Protein AF-A0A1B8V7V2-F1 (afdb_monomer_lite)

Sequence (186 aa):
MKKESTESYEATMEVVRKQRDALLGEKKALELKIQAAMSRQNGAHHNPISLNDYVDYLKREIDRKAEEFSNKWSIRDTPPNYGLAKHHSKVEWKNIDSGYLNVLSGALGAEVSGSELCFYFPDLIHKRLVDALKARYGDSWGNDDLAPASARKQIADEAELELDQLRPQLRDVEGKIRALNRAIGD

Foldseek 3Di:
DVPVVVVVVVVVVVVLVVVLVVLVVVLVVLVVLLVVLVVLLCCLPPPDADLVLVLVVLLVVLVVLLVVLVVQLQQDPDDPDDDHGDGPVPDDVCCVVVVVDDSCCSLDDPDQDSSSCSNPPVPVVSVVVSVVCCVVPVVPRDPPVPDHSVVSVVSNVVSVVSNVVSVVVSVVSVVVSVVSVVVVVD

Structure (mmCIF, N/CA/C/O backbone):
data_AF-A0A1B8V7V2-F1
#
_entry.id   AF-A0A1B8V7V2-F1
#
loop_
_atom_site.group_PDB
_atom_site.id
_atom_site.type_symbol
_atom_site.label_atom_id
_atom_site.label_alt_id
_atom_site.label_comp_id
_atom_site.label_asym_id
_atom_site.label_entity_id
_atom_site.label_seq_id
_atom_site.pdbx_PDB_ins_code
_atom_site.Cartn_x
_atom_site.Cartn_y
_atom_site.Cartn_z
_atom_site.occupancy
_atom_site.B_iso_or_equiv
_atom_site.auth_seq_id
_atom_site.auth_comp_id
_atom_site.auth_asym_id
_atom_site.auth_atom_id
_atom_site.pdbx_PDB_model_num
ATOM 1 N N . MET A 1 1 ? -50.425 -0.676 52.284 1.00 51.41 1 MET A N 1
ATOM 2 C CA . MET A 1 1 ? -50.290 -0.008 50.970 1.00 51.41 1 MET A CA 1
ATOM 3 C C . MET A 1 1 ? -48.990 0.779 50.765 1.00 51.41 1 MET A C 1
ATOM 5 O O . MET A 1 1 ? -48.507 0.757 49.649 1.00 51.41 1 MET A O 1
ATOM 9 N N . LYS A 1 2 ? -48.362 1.437 51.761 1.00 53.97 2 LYS A N 1
ATOM 10 C CA . LYS A 1 2 ? -47.068 2.135 51.526 1.00 53.97 2 LYS A CA 1
ATOM 11 C C . LYS A 1 2 ? -45.835 1.221 51.373 1.00 53.97 2 LYS A C 1
ATOM 13 O O . LYS A 1 2 ? -44.905 1.612 50.689 1.00 53.97 2 LYS A O 1
ATOM 18 N N . LYS A 1 3 ? -45.831 0.022 51.973 1.00 53.25 3 LYS A N 1
ATOM 19 C CA . LYS A 1 3 ? -44.671 -0.897 51.972 1.00 53.25 3 LYS A CA 1
ATOM 20 C C . LYS A 1 3 ? -44.403 -1.564 50.611 1.00 53.25 3 LYS A C 1
ATOM 22 O O . LYS A 1 3 ? -43.264 -1.554 50.161 1.00 53.25 3 LYS A O 1
ATOM 27 N N . GLU A 1 4 ? -45.453 -2.031 49.930 1.00 54.22 4 GLU A N 1
ATOM 28 C CA . GLU A 1 4 ? -45.357 -2.675 48.602 1.00 54.22 4 GLU A CA 1
ATOM 29 C C . GLU A 1 4 ? -44.848 -1.715 47.509 1.00 54.22 4 GLU A C 1
ATOM 31 O O . GLU A 1 4 ? -44.178 -2.129 46.567 1.00 54.22 4 GLU A O 1
ATOM 36 N N . SER A 1 5 ? -45.117 -0.412 47.650 1.00 60.47 5 SER A N 1
ATOM 37 C CA . SER A 1 5 ? -44.661 0.618 46.706 1.00 60.47 5 SER A CA 1
ATOM 38 C C . SER A 1 5 ? -43.152 0.873 46.777 1.00 60.47 5 SER A C 1
ATOM 40 O O . SER A 1 5 ? -42.546 1.175 45.752 1.00 60.47 5 SER A O 1
ATOM 42 N N . THR A 1 6 ? -42.544 0.776 47.960 1.00 62.88 6 THR A N 1
ATOM 43 C CA . THR A 1 6 ? -41.095 0.959 48.162 1.00 62.88 6 THR A CA 1
ATOM 44 C C . THR A 1 6 ? -40.287 -0.260 47.723 1.00 62.88 6 THR A C 1
ATOM 46 O O . THR A 1 6 ? -39.265 -0.090 47.068 1.00 62.88 6 THR A O 1
ATOM 49 N N . GLU A 1 7 ? -40.773 -1.477 47.989 1.00 66.12 7 GLU A N 1
ATOM 50 C CA . GLU A 1 7 ? -40.109 -2.718 47.548 1.00 66.12 7 GLU A CA 1
ATOM 51 C C . GLU A 1 7 ? -40.092 -2.843 46.013 1.00 66.12 7 GLU A C 1
ATOM 53 O O . GLU A 1 7 ? -39.087 -3.238 45.423 1.00 66.12 7 GLU A O 1
ATOM 58 N N . SER A 1 8 ? -41.175 -2.428 45.345 1.00 73.75 8 SER A N 1
ATOM 59 C CA . SER A 1 8 ? -41.263 -2.394 43.876 1.00 73.75 8 SER A CA 1
ATOM 60 C C . SER A 1 8 ? -40.302 -1.372 43.240 1.00 73.75 8 SER A C 1
ATOM 62 O O . SER A 1 8 ? -39.676 -1.635 42.207 1.00 73.75 8 SER A O 1
ATOM 64 N N . TYR A 1 9 ? -40.121 -0.216 43.886 1.00 77.56 9 TYR A N 1
ATOM 65 C CA . TYR A 1 9 ? -39.191 0.820 43.436 1.00 77.56 9 TYR A CA 1
ATOM 66 C C . TYR A 1 9 ? -37.724 0.386 43.584 1.00 77.56 9 TYR A C 1
ATOM 68 O O . TYR A 1 9 ? -36.936 0.534 42.650 1.00 77.56 9 TYR A O 1
ATOM 76 N N . GLU A 1 10 ? -37.358 -0.214 44.720 1.00 80.56 10 GLU A N 1
ATOM 77 C CA . GLU A 1 10 ? -36.008 -0.745 44.950 1.00 80.56 10 GLU A CA 1
ATOM 78 C C . GLU A 1 10 ? -35.653 -1.871 43.969 1.00 80.56 10 GLU A C 1
ATOM 80 O O . GLU A 1 10 ? -34.557 -1.870 43.403 1.00 80.56 10 GLU A O 1
ATOM 85 N N . ALA A 1 11 ? -36.595 -2.779 43.689 1.00 82.31 11 ALA A N 1
ATOM 86 C CA . ALA A 1 11 ? -36.411 -3.829 42.689 1.00 82.31 11 ALA A CA 1
ATOM 87 C C . ALA A 1 11 ? -36.184 -3.255 41.278 1.00 82.31 11 ALA A C 1
ATOM 89 O O . ALA A 1 11 ? -35.311 -3.724 40.545 1.00 82.31 11 ALA A O 1
ATOM 90 N N . THR A 1 12 ? -36.922 -2.204 40.912 1.00 83.62 12 THR A N 1
ATOM 91 C CA . THR A 1 12 ? -36.770 -1.518 39.619 1.00 83.62 12 THR A CA 1
ATOM 92 C C . THR A 1 12 ? -35.404 -0.835 39.506 1.00 83.62 12 THR A C 1
ATOM 94 O O . THR A 1 12 ? -34.709 -0.991 38.501 1.00 83.62 12 THR A O 1
ATOM 97 N N . MET A 1 13 ? -34.966 -0.142 40.559 1.00 82.88 13 MET A N 1
ATOM 98 C CA . MET A 1 13 ? -33.653 0.510 40.599 1.00 82.88 13 MET A CA 1
ATOM 99 C C . MET A 1 13 ? -32.496 -0.488 40.493 1.00 82.88 13 MET A C 1
ATOM 101 O O . MET A 1 13 ? -31.482 -0.196 39.854 1.00 82.88 13 MET A O 1
ATOM 105 N N . GLU A 1 14 ? -32.642 -1.674 41.077 1.00 87.50 14 GLU A N 1
ATOM 106 C CA . GLU A 1 14 ? -31.634 -2.730 40.991 1.00 87.50 14 GLU A CA 1
ATOM 107 C C . GLU A 1 14 ? -31.518 -3.311 39.573 1.00 87.50 14 GLU A C 1
ATOM 109 O O . GLU A 1 14 ? -30.411 -3.522 39.073 1.00 87.50 14 GLU A O 1
ATOM 114 N N . VAL A 1 15 ? -32.643 -3.505 38.876 1.00 88.19 15 VAL A N 1
ATOM 115 C CA . VAL A 1 15 ? -32.651 -3.926 37.462 1.00 88.19 15 VAL A CA 1
ATOM 116 C C . VAL A 1 15 ? -31.939 -2.897 36.587 1.00 88.19 15 VAL A C 1
ATOM 118 O O . VAL A 1 15 ? -31.086 -3.252 35.770 1.00 88.19 15 VAL A O 1
ATOM 121 N N . VAL A 1 16 ? -32.233 -1.616 36.798 1.00 87.25 16 VAL A N 1
ATOM 122 C CA . VAL A 1 16 ? -31.630 -0.523 36.034 1.00 87.25 16 VAL A CA 1
ATOM 123 C C . VAL A 1 16 ? -30.121 -0.415 36.289 1.00 87.25 16 VAL A C 1
ATOM 125 O O . VAL A 1 16 ? -29.349 -0.240 35.343 1.00 87.25 16 VAL A O 1
ATOM 128 N N . ARG A 1 17 ? -29.665 -0.588 37.538 1.00 87.62 17 ARG A N 1
ATOM 129 C CA . ARG A 1 17 ? -28.228 -0.652 37.866 1.00 87.62 17 ARG A CA 1
ATOM 130 C C . ARG A 1 17 ? -27.533 -1.802 37.147 1.00 87.62 17 ARG A C 1
ATOM 132 O O . ARG A 1 17 ? -26.519 -1.571 36.494 1.00 87.62 17 ARG A O 1
ATOM 139 N N . LYS A 1 18 ? -28.107 -3.008 37.188 1.00 91.31 18 LYS A N 1
ATOM 140 C CA . LYS A 1 18 ? -27.556 -4.174 36.478 1.00 91.31 18 LYS A CA 1
ATOM 141 C C . LYS A 1 18 ? -27.462 -3.938 34.974 1.00 91.31 18 LYS A C 1
ATOM 143 O O . LYS A 1 18 ? -26.446 -4.268 34.368 1.00 91.31 18 LYS A O 1
ATOM 148 N N . GLN A 1 19 ? -28.487 -3.333 34.376 1.00 92.25 19 GLN A N 1
ATOM 149 C CA . GLN A 1 19 ? -28.482 -3.002 32.952 1.00 92.25 19 GLN A CA 1
ATOM 150 C C . GLN A 1 19 ? -27.400 -1.970 32.608 1.00 92.25 19 GLN A C 1
ATOM 152 O O . GLN A 1 19 ? -26.691 -2.131 31.615 1.00 92.25 19 GLN A O 1
ATOM 157 N N . ARG A 1 20 ? -27.232 -0.934 33.437 1.00 90.38 20 ARG A N 1
ATOM 158 C CA . ARG A 1 20 ? -26.159 0.055 33.273 1.00 90.38 20 ARG A CA 1
ATOM 159 C C . ARG A 1 20 ? -24.783 -0.598 33.331 1.00 90.38 20 ARG A C 1
ATOM 161 O O . ARG A 1 20 ? -23.943 -0.324 32.480 1.00 90.38 20 ARG A O 1
ATOM 168 N N . ASP A 1 21 ? -24.556 -1.442 34.328 1.00 92.88 21 ASP A N 1
ATOM 169 C CA . ASP A 1 21 ? -23.257 -2.068 34.550 1.00 92.88 21 ASP A CA 1
ATOM 170 C C . ASP A 1 21 ? -22.923 -3.052 33.413 1.00 92.88 21 ASP A C 1
ATOM 172 O O . ASP A 1 21 ? -21.783 -3.087 32.946 1.00 92.88 21 ASP A O 1
ATOM 176 N N . ALA A 1 22 ? -23.926 -3.759 32.876 1.00 94.31 22 ALA A N 1
ATOM 177 C CA . ALA A 1 22 ? -23.779 -4.577 31.672 1.00 94.31 22 ALA A CA 1
ATOM 178 C C . ALA A 1 22 ? -23.383 -3.739 30.442 1.00 94.31 22 ALA A C 1
ATOM 180 O O . ALA A 1 22 ? -22.421 -4.082 29.754 1.00 94.31 22 ALA A O 1
ATOM 181 N N . LEU A 1 23 ? -24.062 -2.610 30.201 1.00 95.12 23 LEU A N 1
ATOM 182 C CA . LEU A 1 23 ? -23.740 -1.705 29.089 1.00 95.12 23 LEU A CA 1
ATOM 183 C C . LEU A 1 23 ? -22.348 -1.073 29.236 1.00 95.12 23 LEU A C 1
ATOM 185 O O . LEU A 1 23 ? -21.637 -0.908 28.248 1.00 95.12 23 LEU A O 1
ATOM 189 N N . LEU A 1 24 ? -21.927 -0.733 30.457 1.00 94.88 24 LEU A N 1
ATOM 190 C CA . LEU A 1 24 ? -20.571 -0.241 30.725 1.00 94.88 24 LEU A CA 1
ATOM 191 C C . LEU A 1 24 ? -19.513 -1.322 30.461 1.00 94.88 24 LEU A C 1
ATOM 193 O O . LEU A 1 24 ? -18.451 -1.020 29.912 1.00 94.88 24 LEU A O 1
ATOM 197 N N . GLY A 1 25 ? -19.808 -2.577 30.811 1.00 95.88 25 GLY A N 1
ATOM 198 C CA . GLY A 1 25 ? -18.966 -3.725 30.476 1.00 95.88 25 GLY A CA 1
ATOM 199 C C . GLY A 1 25 ? -18.833 -3.924 28.965 1.00 95.88 25 GLY A C 1
ATOM 200 O O . GLY A 1 25 ? -17.719 -4.069 28.458 1.00 95.88 25 GLY A O 1
ATOM 201 N N . GLU A 1 26 ? -19.950 -3.862 28.238 1.00 96.19 26 GLU A N 1
ATOM 202 C CA . GLU A 1 26 ? -19.985 -3.961 26.776 1.00 96.19 26 GLU A CA 1
ATOM 203 C C . GLU A 1 26 ? -19.209 -2.816 26.112 1.00 96.19 26 GLU A C 1
ATOM 205 O O . GLU A 1 26 ? -18.368 -3.064 25.246 1.00 96.19 26 GLU A O 1
ATOM 210 N N . LYS A 1 27 ? -19.408 -1.575 26.577 1.00 96.25 27 LYS A N 1
ATOM 211 C CA . LYS A 1 27 ? -18.655 -0.401 26.119 1.00 96.25 27 LYS A CA 1
ATOM 212 C C . LYS A 1 27 ? -17.149 -0.634 26.232 1.00 96.25 27 LYS A C 1
ATOM 214 O O . LYS A 1 27 ? -16.434 -0.493 25.243 1.00 96.25 27 LYS A O 1
ATOM 219 N N . LYS A 1 28 ? -16.672 -1.041 27.413 1.00 97.06 28 LYS A N 1
ATOM 220 C CA . LYS A 1 28 ? -15.244 -1.287 27.654 1.00 97.06 28 LYS A CA 1
ATOM 221 C C . LYS A 1 28 ? -14.695 -2.394 26.749 1.00 97.06 28 LYS A C 1
ATOM 223 O O . LYS A 1 28 ? -13.578 -2.289 26.249 1.00 97.06 28 LYS A O 1
ATOM 228 N N . ALA A 1 29 ? -15.471 -3.454 26.521 1.00 97.00 29 ALA A N 1
ATOM 229 C CA . ALA A 1 29 ? -15.074 -4.532 25.621 1.00 97.00 29 ALA A CA 1
ATOM 230 C C . ALA A 1 29 ? -14.950 -4.052 24.164 1.00 97.00 29 ALA A C 1
ATOM 232 O O . ALA A 1 29 ? -13.989 -4.412 23.482 1.00 97.00 29 ALA A O 1
ATOM 233 N N . LEU A 1 30 ? -15.886 -3.223 23.692 1.00 96.81 30 LEU A N 1
ATOM 234 C CA . LEU A 1 30 ? -15.842 -2.632 22.352 1.00 96.81 30 LEU A CA 1
ATOM 235 C C . LEU A 1 30 ? -14.664 -1.665 22.188 1.00 96.81 30 LEU A C 1
ATOM 237 O O . LEU A 1 30 ? -13.966 -1.738 21.180 1.00 96.81 30 LEU A O 1
ATOM 241 N N . GLU A 1 31 ? -14.392 -0.815 23.181 1.00 97.06 31 GLU A N 1
ATOM 242 C CA . GLU A 1 31 ? -13.233 0.091 23.177 1.00 97.06 31 GLU A CA 1
ATOM 243 C C . GLU A 1 31 ? -11.909 -0.678 23.062 1.00 97.06 31 GLU A C 1
ATOM 245 O O . GLU A 1 31 ? -11.060 -0.323 22.243 1.00 97.06 31 GLU A O 1
ATOM 250 N N . LEU A 1 32 ? -11.756 -1.778 23.810 1.00 97.44 32 LEU A N 1
ATOM 251 C CA . LEU A 1 32 ? -10.571 -2.638 23.723 1.00 97.44 32 LEU A CA 1
ATOM 252 C C . LEU A 1 32 ? -10.419 -3.280 22.338 1.00 97.44 32 LEU A C 1
ATOM 254 O O . LEU A 1 32 ? -9.312 -3.318 21.799 1.00 97.44 32 LEU A O 1
ATOM 258 N N . LYS A 1 33 ? -11.516 -3.760 21.738 1.00 97.25 33 LYS A N 1
ATOM 259 C CA . LYS A 1 33 ? -11.487 -4.325 20.379 1.00 97.25 33 LYS A CA 1
ATOM 260 C C . LYS A 1 33 ? -11.105 -3.275 19.337 1.00 97.25 33 LYS A C 1
ATOM 262 O O . LYS A 1 33 ? -10.248 -3.540 18.499 1.00 97.25 33 LYS A O 1
ATOM 267 N N . ILE A 1 34 ? -11.670 -2.071 19.433 1.00 96.94 34 ILE A N 1
ATOM 268 C CA . ILE A 1 34 ? -11.324 -0.943 18.556 1.00 96.94 34 ILE A CA 1
ATOM 269 C C . ILE A 1 34 ? -9.839 -0.604 18.694 1.00 96.94 34 ILE A C 1
ATOM 271 O O . ILE A 1 34 ? -9.143 -0.484 17.689 1.00 96.94 34 ILE A O 1
ATOM 275 N N . GLN A 1 35 ? -9.320 -0.513 19.919 1.00 96.94 35 GLN A N 1
ATOM 276 C CA . GLN A 1 35 ? -7.905 -0.230 20.153 1.00 96.94 35 GLN A CA 1
ATOM 277 C C . GLN A 1 35 ? -6.992 -1.321 19.571 1.00 96.94 35 GLN A C 1
ATOM 279 O O . GLN A 1 35 ? -5.952 -1.011 18.980 1.00 96.94 35 GLN A O 1
ATOM 284 N N . ALA A 1 36 ? -7.381 -2.592 19.694 1.00 95.94 36 ALA A N 1
ATOM 285 C CA . ALA A 1 36 ? -6.646 -3.714 19.119 1.00 95.94 36 ALA A CA 1
ATOM 286 C C . ALA A 1 36 ? -6.668 -3.694 17.580 1.00 95.94 36 ALA A C 1
ATOM 288 O O . ALA A 1 36 ? -5.638 -3.934 16.948 1.00 95.94 36 ALA A O 1
ATOM 289 N N . ALA A 1 37 ? -7.813 -3.380 16.966 1.00 95.06 37 ALA A N 1
ATOM 290 C CA . ALA A 1 37 ? -7.935 -3.227 15.516 1.00 95.06 37 ALA A CA 1
ATOM 291 C C . ALA A 1 37 ? -7.105 -2.037 14.997 1.00 95.06 37 ALA A C 1
ATOM 293 O O . ALA A 1 37 ? -6.314 -2.209 14.074 1.00 95.06 37 ALA A O 1
ATOM 294 N N . MET A 1 38 ? -7.160 -0.877 15.663 1.00 94.31 38 MET A N 1
ATOM 295 C CA . MET A 1 38 ? -6.312 0.280 15.336 1.00 94.31 38 MET A CA 1
ATOM 296 C C . MET A 1 38 ? -4.819 -0.044 15.451 1.00 94.31 38 MET A C 1
ATOM 298 O O . MET A 1 38 ? -4.026 0.373 14.613 1.00 94.31 38 MET A O 1
ATOM 302 N N . SER A 1 39 ? -4.419 -0.805 16.473 1.00 93.38 39 SER A N 1
ATOM 303 C CA . SER A 1 39 ? -3.022 -1.224 16.644 1.00 93.38 39 SER A CA 1
ATOM 304 C C . SER A 1 39 ? -2.558 -2.132 15.504 1.00 93.38 39 SER A C 1
ATOM 306 O O . SER A 1 39 ? -1.468 -1.929 14.972 1.00 93.38 39 SER A O 1
ATOM 308 N N . ARG A 1 40 ? -3.395 -3.094 15.085 1.00 92.62 40 ARG A N 1
ATOM 309 C CA . ARG A 1 40 ? -3.108 -3.962 13.931 1.00 92.62 40 ARG A CA 1
ATOM 310 C C . ARG A 1 40 ? -2.983 -3.165 12.639 1.00 92.62 40 ARG A C 1
ATOM 312 O O . ARG A 1 40 ? -2.003 -3.337 11.920 1.00 92.62 40 ARG A O 1
ATOM 319 N N . GLN A 1 41 ? -3.929 -2.266 12.382 1.00 91.81 41 GLN A N 1
ATOM 320 C CA . GLN A 1 41 ? -3.911 -1.400 11.207 1.00 91.81 41 GLN A CA 1
ATOM 321 C C . GLN A 1 41 ? -2.660 -0.511 11.181 1.00 91.81 41 GLN A C 1
ATOM 323 O O . GLN A 1 41 ? -1.959 -0.436 10.172 1.00 91.81 41 GLN A O 1
ATOM 328 N N . ASN A 1 42 ? -2.330 0.120 12.309 1.00 89.69 42 ASN A N 1
ATOM 329 C CA . ASN A 1 42 ? -1.141 0.958 12.414 1.00 89.69 42 ASN A CA 1
ATOM 330 C C . ASN A 1 42 ? 0.143 0.157 12.192 1.00 89.69 42 ASN A C 1
ATOM 332 O O . ASN A 1 42 ? 1.001 0.615 11.439 1.00 89.69 42 ASN A O 1
ATOM 336 N N . GLY A 1 43 ? 0.262 -1.032 12.791 1.00 87.94 43 GLY A N 1
ATOM 337 C CA . GLY A 1 43 ? 1.402 -1.923 12.567 1.00 87.94 43 GLY A CA 1
ATOM 338 C C . GLY A 1 43 ? 1.529 -2.336 11.100 1.00 87.94 43 GLY A C 1
ATOM 339 O O . GLY A 1 43 ? 2.616 -2.290 10.532 1.00 87.94 43 GLY A O 1
ATOM 340 N N . ALA A 1 44 ? 0.417 -2.653 10.436 1.00 88.69 44 ALA A N 1
ATOM 341 C CA . ALA A 1 44 ? 0.428 -2.997 9.019 1.00 88.69 44 ALA A CA 1
ATOM 342 C C . ALA A 1 44 ? 0.942 -1.851 8.124 1.00 88.69 44 ALA A C 1
ATOM 344 O O . ALA A 1 44 ? 1.747 -2.102 7.225 1.00 88.69 44 ALA A O 1
ATOM 345 N N . HIS A 1 45 ? 0.533 -0.603 8.386 1.00 84.25 45 HIS A N 1
ATOM 346 C CA . HIS A 1 45 ? 0.916 0.554 7.566 1.00 84.25 45 HIS A CA 1
ATOM 347 C C . HIS A 1 45 ? 2.313 1.114 7.846 1.00 84.25 45 HIS A C 1
ATOM 349 O O . HIS A 1 45 ? 2.955 1.608 6.922 1.00 84.25 45 HIS A O 1
ATOM 355 N N . HIS A 1 46 ? 2.772 1.077 9.097 1.00 86.50 46 HIS A N 1
ATOM 356 C CA . HIS A 1 46 ? 3.967 1.821 9.516 1.00 86.50 46 HIS A CA 1
ATOM 357 C C . HIS A 1 46 ? 5.191 0.938 9.762 1.00 86.50 46 HIS A C 1
ATOM 359 O O . HIS A 1 46 ? 6.282 1.462 9.988 1.00 86.50 46 HIS A O 1
ATOM 365 N N . ASN A 1 47 ? 5.043 -0.387 9.705 1.00 86.38 47 ASN A N 1
ATOM 366 C CA . ASN A 1 47 ? 6.190 -1.281 9.787 1.00 86.38 47 ASN A CA 1
ATOM 367 C C . ASN A 1 47 ? 7.145 -1.060 8.597 1.00 86.38 47 ASN A C 1
ATOM 369 O O . ASN A 1 47 ? 6.686 -0.850 7.466 1.00 86.38 47 ASN A O 1
ATOM 373 N N . PRO A 1 48 ? 8.470 -1.146 8.811 1.00 89.62 48 PRO A N 1
ATOM 374 C CA . PRO A 1 48 ? 9.435 -1.023 7.727 1.00 89.62 48 PRO A CA 1
ATOM 375 C C . PRO A 1 48 ? 9.251 -2.141 6.690 1.00 89.62 48 PRO A C 1
ATOM 377 O O . PRO A 1 48 ? 8.620 -3.168 6.941 1.00 89.62 48 PRO A O 1
ATOM 380 N N . ILE A 1 49 ? 9.749 -1.911 5.478 1.00 89.94 49 ILE A N 1
ATOM 381 C CA . ILE A 1 49 ? 9.690 -2.884 4.382 1.00 89.94 49 ILE A CA 1
ATOM 382 C C . ILE A 1 49 ? 10.921 -3.792 4.400 1.00 89.94 49 ILE A C 1
ATOM 384 O O . ILE A 1 49 ? 12.034 -3.336 4.674 1.00 89.94 49 ILE A O 1
ATOM 388 N N . SER A 1 50 ? 10.722 -5.065 4.065 1.00 91.75 50 SER A N 1
ATOM 389 C CA . SER A 1 50 ? 11.830 -5.984 3.799 1.00 91.75 50 SER A CA 1
ATOM 390 C C . SER A 1 50 ? 12.508 -5.642 2.469 1.00 91.75 50 SER A C 1
ATOM 392 O O . SER A 1 50 ? 11.953 -4.919 1.630 1.00 91.75 50 SER A O 1
ATOM 394 N N . LEU A 1 51 ? 13.708 -6.181 2.244 1.00 92.31 51 LEU A N 1
ATOM 395 C CA . LEU A 1 51 ? 14.379 -6.029 0.953 1.00 92.31 51 LEU A CA 1
ATOM 396 C C . LEU A 1 51 ? 13.543 -6.661 -0.169 1.00 92.31 51 LEU A C 1
ATOM 398 O O . LEU A 1 51 ? 13.435 -6.089 -1.250 1.00 92.31 51 LEU A O 1
ATOM 402 N N . ASN A 1 52 ? 12.898 -7.800 0.095 1.00 91.25 52 ASN A N 1
ATOM 403 C CA . ASN A 1 52 ? 12.030 -8.468 -0.876 1.00 91.25 52 ASN A CA 1
ATOM 404 C C . ASN A 1 52 ? 10.818 -7.605 -1.260 1.00 91.25 52 ASN A C 1
ATOM 406 O O . ASN A 1 52 ? 10.548 -7.436 -2.447 1.00 91.25 52 ASN A O 1
ATOM 410 N N . ASP A 1 53 ? 10.158 -6.971 -0.284 1.00 92.25 53 ASP A N 1
ATOM 411 C CA . ASP A 1 53 ? 9.052 -6.042 -0.553 1.00 92.25 53 ASP A CA 1
ATOM 412 C C . ASP A 1 53 ? 9.495 -4.885 -1.463 1.00 92.25 53 ASP A C 1
ATOM 414 O O . ASP A 1 53 ? 8.766 -4.471 -2.371 1.00 92.25 53 ASP A O 1
ATOM 418 N N . TYR A 1 54 ? 10.704 -4.362 -1.232 1.00 93.06 54 TYR A N 1
ATOM 419 C CA . TYR A 1 54 ? 11.277 -3.300 -2.054 1.00 93.06 54 TYR A CA 1
ATOM 420 C C . TYR A 1 54 ? 11.605 -3.779 -3.474 1.00 93.06 54 TYR A C 1
ATOM 422 O O . TYR A 1 54 ? 11.332 -3.066 -4.437 1.00 93.06 54 TYR A O 1
ATOM 430 N N . VAL A 1 55 ? 12.152 -4.990 -3.624 1.00 93.88 55 VAL A N 1
ATOM 431 C CA . VAL A 1 55 ? 12.451 -5.610 -4.927 1.00 93.88 55 VAL A CA 1
ATOM 432 C C . VAL A 1 55 ? 11.179 -5.797 -5.760 1.00 93.88 55 VAL A C 1
ATOM 434 O O . VAL A 1 55 ? 11.178 -5.487 -6.957 1.00 93.88 55 VAL A O 1
ATOM 437 N N . ASP A 1 56 ? 10.091 -6.242 -5.134 1.00 92.75 56 ASP A N 1
ATOM 438 C CA . ASP A 1 56 ? 8.788 -6.392 -5.788 1.00 92.75 56 ASP A CA 1
ATOM 439 C C . ASP A 1 56 ? 8.188 -5.034 -6.163 1.00 92.75 56 ASP A C 1
ATOM 441 O O . ASP A 1 56 ? 7.639 -4.852 -7.253 1.00 92.75 56 ASP A O 1
ATOM 445 N N . TYR A 1 57 ? 8.311 -4.044 -5.274 1.00 92.94 57 TYR A N 1
ATOM 446 C CA . TYR A 1 57 ? 7.899 -2.674 -5.568 1.00 92.94 57 TYR A CA 1
ATOM 447 C C . TYR A 1 57 ? 8.678 -2.081 -6.746 1.00 92.94 57 TYR A C 1
ATOM 449 O O . TYR A 1 57 ? 8.074 -1.493 -7.642 1.00 92.94 57 TYR A O 1
ATOM 457 N N . LEU A 1 58 ? 9.993 -2.289 -6.786 1.00 95.50 58 LEU A N 1
ATOM 458 C CA . LEU A 1 58 ? 10.848 -1.824 -7.869 1.00 95.50 58 LEU A CA 1
ATOM 459 C C . LEU A 1 58 ? 10.421 -2.412 -9.218 1.00 95.50 58 LEU A C 1
ATOM 461 O O . LEU A 1 58 ? 10.395 -1.686 -10.210 1.00 95.50 58 LEU A O 1
ATOM 465 N N . LYS A 1 59 ? 10.041 -3.697 -9.263 1.00 96.00 59 LYS A N 1
ATOM 466 C CA . LYS A 1 59 ? 9.524 -4.317 -10.492 1.00 96.00 59 LYS A CA 1
ATOM 467 C C . LYS A 1 59 ? 8.257 -3.618 -10.979 1.00 96.00 59 LYS A C 1
ATOM 469 O O . LYS A 1 59 ? 8.197 -3.213 -12.135 1.00 96.00 59 LYS A O 1
ATOM 474 N N . ARG A 1 60 ? 7.291 -3.392 -10.082 1.00 95.12 60 ARG A N 1
ATOM 475 C CA . ARG A 1 60 ? 6.048 -2.675 -10.414 1.00 95.12 60 ARG A CA 1
ATOM 476 C C . ARG A 1 60 ? 6.309 -1.264 -10.933 1.00 95.12 60 ARG A C 1
ATOM 478 O O . ARG A 1 60 ? 5.639 -0.823 -11.859 1.00 95.12 60 ARG A O 1
ATOM 485 N N . GLU A 1 61 ? 7.274 -0.558 -10.353 1.00 95.31 61 GLU A N 1
ATOM 486 C CA . GLU A 1 61 ? 7.621 0.796 -10.785 1.00 95.31 61 GLU A CA 1
ATOM 487 C C . GLU A 1 61 ? 8.277 0.812 -12.174 1.00 95.31 61 GLU A C 1
ATOM 489 O O . GLU A 1 61 ? 7.954 1.674 -12.992 1.00 95.31 61 GLU A O 1
ATOM 494 N N . ILE A 1 62 ? 9.138 -0.167 -12.476 1.00 96.38 62 ILE A N 1
ATOM 495 C CA . ILE A 1 62 ? 9.702 -0.365 -13.820 1.00 96.38 62 ILE A CA 1
ATOM 496 C C . ILE A 1 62 ? 8.583 -0.638 -14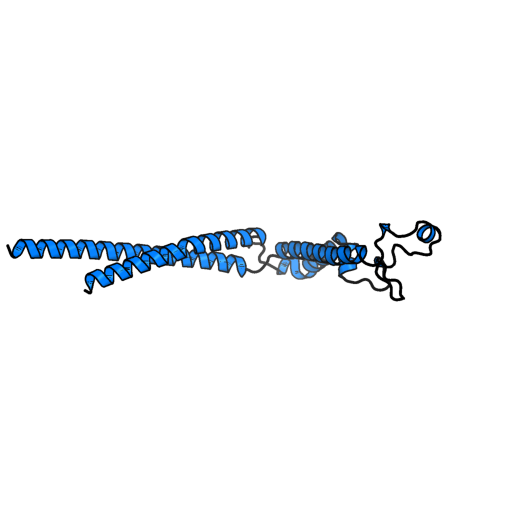.828 1.00 96.38 62 ILE A C 1
ATOM 498 O O . ILE A 1 62 ? 8.525 0.021 -15.865 1.00 96.38 62 ILE A O 1
ATOM 502 N N . ASP A 1 63 ? 7.664 -1.550 -14.512 1.00 95.44 63 ASP A N 1
ATOM 503 C CA . ASP A 1 63 ? 6.559 -1.899 -15.409 1.00 95.44 63 ASP A CA 1
ATOM 504 C C . ASP A 1 63 ? 5.625 -0.689 -15.638 1.00 95.44 63 ASP A C 1
ATOM 506 O O . ASP A 1 63 ? 5.243 -0.392 -16.770 1.00 95.44 63 ASP A O 1
ATOM 510 N N . ARG A 1 64 ? 5.349 0.105 -14.595 1.00 93.56 64 ARG A N 1
ATOM 511 C CA . ARG A 1 64 ? 4.587 1.363 -14.699 1.00 93.56 64 ARG A CA 1
ATOM 512 C C . ARG A 1 64 ? 5.281 2.381 -15.607 1.00 93.56 64 ARG A C 1
ATOM 514 O O . ARG A 1 64 ? 4.637 3.044 -16.420 1.00 93.56 64 ARG A O 1
ATOM 521 N N . LYS A 1 65 ? 6.603 2.519 -15.483 1.00 91.38 65 LYS A N 1
ATOM 522 C CA . LYS A 1 65 ? 7.410 3.409 -16.331 1.00 91.38 65 LYS A CA 1
ATOM 523 C C . LYS A 1 65 ? 7.459 2.941 -17.782 1.00 91.38 65 LYS A C 1
ATOM 525 O O . LYS A 1 65 ? 7.413 3.784 -18.679 1.00 91.38 65 LYS A O 1
ATOM 530 N N . ALA A 1 66 ? 7.509 1.631 -18.007 1.00 90.50 66 ALA A N 1
ATOM 531 C CA . ALA A 1 66 ? 7.396 1.036 -19.330 1.00 90.50 66 ALA A CA 1
ATOM 532 C C . ALA A 1 66 ? 6.042 1.370 -19.979 1.00 90.50 66 ALA A C 1
ATOM 534 O O . ALA A 1 66 ? 5.988 1.809 -21.128 1.00 90.50 66 ALA A O 1
ATOM 535 N N . GLU A 1 67 ? 4.948 1.237 -19.228 1.00 89.19 67 GLU A N 1
ATOM 536 C CA . GLU A 1 67 ? 3.596 1.543 -19.704 1.00 89.19 67 GLU A CA 1
ATOM 537 C C . GLU A 1 67 ? 3.413 3.035 -20.042 1.00 89.19 67 GLU A C 1
ATOM 539 O O . GLU A 1 67 ? 2.859 3.370 -21.093 1.00 89.19 67 GLU A O 1
ATOM 544 N N . GLU A 1 68 ? 3.947 3.947 -19.216 1.00 83.94 68 GLU A N 1
ATOM 545 C CA . GLU A 1 68 ? 3.970 5.390 -19.511 1.00 83.94 68 GLU A CA 1
ATOM 546 C C . GLU A 1 68 ? 4.593 5.697 -20.883 1.00 83.94 68 GLU A C 1
ATOM 548 O O . GLU A 1 68 ? 4.163 6.638 -21.557 1.00 83.94 68 GLU A O 1
ATOM 553 N N . PHE A 1 69 ? 5.625 4.946 -21.280 1.00 82.62 69 PHE A N 1
ATOM 554 C CA . PHE A 1 69 ? 6.253 5.091 -22.588 1.00 82.62 69 PHE A CA 1
ATOM 555 C C . PHE A 1 69 ? 5.436 4.426 -23.701 1.00 82.62 69 PHE A C 1
ATOM 557 O O . PHE A 1 69 ? 5.194 5.063 -24.724 1.00 82.62 69 PHE A O 1
ATOM 564 N N . SER A 1 70 ? 4.943 3.203 -23.488 1.00 79.12 70 SER A N 1
ATOM 565 C CA . SER A 1 70 ? 4.082 2.484 -24.443 1.00 79.12 70 SER A CA 1
ATOM 566 C C . SER A 1 70 ? 2.892 3.338 -24.912 1.00 79.12 70 SER A C 1
ATOM 568 O O . SER A 1 70 ? 2.621 3.479 -26.110 1.00 79.12 70 SER A O 1
ATOM 570 N N . ASN A 1 71 ? 2.245 4.020 -23.963 1.00 71.25 71 ASN A N 1
ATOM 571 C CA . ASN A 1 71 ? 1.125 4.923 -24.228 1.00 71.25 71 ASN A CA 1
ATOM 572 C C . ASN A 1 71 ? 1.515 6.157 -25.058 1.00 71.25 71 ASN A C 1
ATOM 574 O O . ASN A 1 71 ? 0.666 6.755 -25.709 1.00 71.25 71 ASN A O 1
ATOM 578 N N . LYS A 1 72 ? 2.788 6.563 -25.048 1.00 68.88 72 LYS A N 1
ATOM 579 C CA . LYS A 1 72 ? 3.295 7.697 -25.838 1.00 68.88 72 LYS A CA 1
ATOM 580 C C . LYS A 1 72 ? 3.779 7.266 -27.216 1.00 68.88 72 LYS A C 1
ATOM 582 O O . LYS A 1 72 ? 3.578 8.016 -28.170 1.00 68.88 72 LYS A O 1
ATOM 587 N N . TRP A 1 73 ? 4.394 6.087 -27.314 1.00 64.75 73 TRP A N 1
ATOM 588 C CA . TRP A 1 73 ? 4.917 5.547 -28.568 1.00 64.75 73 TRP A CA 1
ATOM 589 C C . TRP A 1 73 ? 3.809 5.386 -29.617 1.00 64.75 73 TRP A C 1
ATOM 591 O O . TRP A 1 73 ? 3.963 5.838 -30.746 1.00 64.75 73 TRP A O 1
ATOM 601 N N . SER A 1 74 ? 2.647 4.866 -29.215 1.00 60.66 74 SER A N 1
ATOM 602 C CA . SER A 1 74 ? 1.493 4.653 -30.105 1.00 60.66 74 SER A CA 1
ATOM 603 C C . SER A 1 74 ? 0.787 5.932 -30.593 1.00 60.66 74 SER A C 1
ATOM 605 O O . SER A 1 74 ? -0.079 5.855 -31.465 1.00 60.66 74 SER A O 1
ATOM 607 N N . ILE A 1 75 ? 1.133 7.110 -30.051 1.00 52.69 75 ILE A N 1
ATOM 608 C CA . ILE A 1 75 ? 0.422 8.381 -30.298 1.00 52.69 75 ILE A CA 1
ATOM 609 C C . ILE A 1 75 ? 1.256 9.376 -31.133 1.00 52.69 75 ILE A C 1
ATOM 611 O O . ILE A 1 75 ? 0.742 10.421 -31.533 1.00 52.69 75 ILE A O 1
ATOM 615 N N . ARG A 1 76 ? 2.533 9.103 -31.440 1.00 53.19 76 ARG A N 1
ATOM 616 C CA . ARG A 1 76 ? 3.446 10.136 -31.966 1.00 53.19 76 ARG A CA 1
ATOM 617 C C . ARG A 1 76 ? 4.159 9.756 -33.261 1.00 53.19 76 ARG A C 1
ATOM 619 O O . ARG A 1 76 ? 5.348 9.465 -33.257 1.00 53.19 76 ARG A O 1
ATOM 626 N N . ASP A 1 77 ? 3.476 9.972 -34.380 1.00 51.06 77 ASP A N 1
ATOM 627 C CA . ASP A 1 77 ? 4.136 10.633 -35.509 1.00 51.06 77 ASP A CA 1
ATOM 628 C C . ASP A 1 77 ? 4.063 12.141 -35.239 1.00 51.06 77 ASP A C 1
ATOM 630 O O . ASP A 1 77 ? 3.028 12.767 -35.460 1.00 51.06 77 ASP A O 1
ATOM 634 N N . THR A 1 78 ? 5.135 12.743 -34.724 1.00 49.91 78 THR A N 1
ATOM 635 C CA . THR A 1 78 ? 5.295 14.205 -34.789 1.00 49.91 78 THR A CA 1
ATOM 636 C C . THR A 1 78 ? 6.310 14.495 -35.883 1.00 49.91 78 THR A C 1
ATOM 638 O O . THR A 1 78 ? 7.509 14.345 -35.641 1.00 49.91 78 THR A O 1
ATOM 641 N N . PRO A 1 79 ? 5.876 14.893 -37.093 1.00 46.56 79 PRO A N 1
ATOM 642 C CA . PRO A 1 79 ? 6.785 15.531 -38.024 1.00 46.56 79 PRO A CA 1
ATOM 643 C C . PRO A 1 79 ? 7.338 16.806 -37.364 1.00 46.56 79 PRO A C 1
ATOM 645 O O . PRO A 1 79 ? 6.623 17.449 -36.591 1.00 46.56 79 PRO A O 1
ATOM 648 N N . PRO A 1 80 ? 8.567 17.234 -37.695 1.00 46.69 80 PRO A N 1
ATOM 649 C CA . PRO A 1 80 ? 9.153 18.469 -37.167 1.00 46.69 80 PRO A CA 1
ATOM 650 C C . PRO A 1 80 ? 8.348 19.737 -37.513 1.00 46.69 80 PRO A C 1
ATOM 652 O O . PRO A 1 80 ? 8.566 20.780 -36.906 1.00 46.69 80 PRO A O 1
ATOM 655 N N . ASN A 1 81 ? 7.386 19.648 -38.440 1.00 46.00 81 ASN A N 1
ATOM 656 C CA . ASN A 1 81 ? 6.522 20.748 -38.849 1.00 46.00 81 ASN A CA 1
ATOM 657 C C . ASN A 1 81 ? 5.050 20.422 -38.551 1.00 46.00 81 ASN A C 1
ATOM 659 O O . ASN A 1 81 ? 4.481 19.505 -39.137 1.00 46.00 81 ASN A O 1
ATOM 663 N N . TYR A 1 82 ? 4.471 21.201 -37.635 1.00 44.75 82 TYR A N 1
ATOM 664 C CA . TYR A 1 82 ? 3.050 21.390 -37.321 1.00 44.75 82 TYR A CA 1
ATOM 665 C C . TYR A 1 82 ? 2.045 20.600 -38.184 1.00 44.75 82 TYR A C 1
ATOM 667 O O . TYR A 1 82 ? 1.613 21.050 -39.243 1.00 44.75 82 TYR A O 1
ATOM 675 N N . GLY A 1 83 ? 1.600 19.448 -37.686 1.00 42.03 83 GLY A N 1
ATOM 676 C CA . GLY A 1 83 ? 0.481 18.703 -38.255 1.00 42.03 83 GLY A CA 1
ATOM 677 C C . GLY A 1 83 ? 0.084 17.558 -37.334 1.00 42.03 83 GLY A C 1
ATOM 678 O O . GLY A 1 83 ? 0.947 16.817 -36.879 1.00 42.03 83 GLY A O 1
ATOM 679 N N . LEU A 1 84 ? -1.212 17.463 -37.026 1.00 50.12 84 LEU A N 1
ATOM 680 C CA . LEU A 1 84 ? -1.823 16.456 -36.151 1.00 50.12 84 LEU A CA 1
ATOM 681 C C . LEU A 1 84 ? -1.231 15.061 -36.397 1.00 50.12 84 LEU A C 1
ATOM 683 O O . LEU A 1 84 ? -1.203 14.600 -37.541 1.00 50.12 84 LEU A O 1
ATOM 687 N N . ALA A 1 85 ? -0.796 14.401 -35.321 1.00 56.12 85 ALA A N 1
ATOM 688 C CA . ALA A 1 85 ? -0.304 13.031 -35.368 1.00 56.12 85 ALA A CA 1
ATOM 689 C C . ALA A 1 85 ? -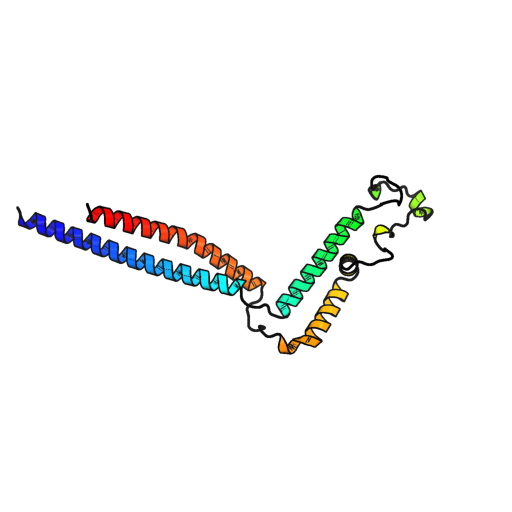1.311 12.137 -36.110 1.00 56.12 85 ALA A C 1
ATOM 691 O O . ALA A 1 85 ? -2.492 12.081 -35.752 1.00 56.12 85 ALA A O 1
ATOM 692 N N . LYS A 1 86 ? -0.869 11.475 -37.186 1.00 60.75 86 LYS A N 1
ATOM 693 C CA . LYS A 1 86 ? -1.705 10.529 -37.932 1.00 60.75 86 LYS A CA 1
ATOM 694 C C . LYS A 1 86 ? -1.590 9.160 -37.276 1.00 60.75 86 LYS A C 1
ATOM 696 O O . LYS A 1 86 ? -0.498 8.707 -36.968 1.00 60.75 86 LYS A O 1
ATOM 701 N N . HIS A 1 87 ? -2.722 8.485 -37.099 1.00 67.69 87 HIS A N 1
ATOM 702 C CA . HIS A 1 87 ? -2.726 7.096 -36.648 1.00 67.69 87 HIS A CA 1
ATOM 703 C C . HIS A 1 87 ? -1.914 6.227 -37.624 1.00 67.69 87 HIS A C 1
ATOM 705 O O . HIS A 1 87 ? -2.074 6.380 -38.839 1.00 67.69 87 HIS A O 1
ATOM 711 N N . HIS A 1 88 ? -1.107 5.286 -37.121 1.00 71.44 88 HIS A N 1
ATOM 712 C CA . HIS A 1 88 ? -0.228 4.448 -37.954 1.00 71.44 88 HIS A CA 1
ATOM 713 C C . HIS A 1 88 ? -0.975 3.722 -39.090 1.00 71.44 88 HIS A C 1
ATOM 715 O O . HIS A 1 88 ? -0.444 3.548 -40.181 1.00 71.44 88 HIS A O 1
ATOM 721 N N . SER A 1 89 ? -2.255 3.383 -38.895 1.00 75.44 89 SER A N 1
ATOM 722 C CA . SER A 1 89 ? -3.102 2.763 -39.930 1.00 75.44 89 SER A CA 1
ATOM 723 C C . SER A 1 89 ? -3.474 3.678 -41.112 1.00 75.44 89 SER A C 1
ATOM 725 O O . SER A 1 89 ? -4.157 3.237 -42.036 1.00 75.44 89 SER A O 1
ATOM 727 N N . LYS A 1 90 ? -3.116 4.965 -41.070 1.00 77.44 90 LYS A N 1
ATOM 728 C CA . LYS A 1 90 ? -3.326 5.948 -42.148 1.00 77.44 90 LYS A CA 1
ATOM 729 C C . LYS A 1 90 ? -2.025 6.309 -42.869 1.00 77.44 90 LYS A C 1
ATOM 731 O O . LYS A 1 90 ? -2.045 7.176 -43.742 1.00 77.44 90 LYS A O 1
ATOM 736 N N . VAL A 1 91 ? -0.914 5.670 -42.507 1.00 77.12 91 VAL A N 1
ATOM 737 C CA . VAL A 1 91 ? 0.366 5.805 -43.201 1.00 77.12 91 VAL A CA 1
ATOM 738 C C . VAL A 1 91 ? 0.287 5.071 -44.541 1.00 77.12 91 VAL A C 1
ATOM 740 O O . VAL A 1 91 ? -0.104 3.909 -44.609 1.00 77.12 91 VAL A O 1
ATOM 743 N N . GLU A 1 92 ? 0.649 5.755 -45.625 1.00 82.94 92 GLU A N 1
ATOM 744 C CA . GLU A 1 92 ? 0.709 5.153 -46.958 1.00 82.94 92 GLU A CA 1
ATOM 745 C C . GLU A 1 92 ? 1.929 4.229 -47.083 1.00 82.94 92 GLU A C 1
ATOM 747 O O . GLU A 1 92 ? 3.049 4.646 -46.785 1.00 82.94 92 GLU A O 1
ATOM 752 N N . TRP A 1 93 ? 1.730 3.010 -47.602 1.00 83.81 93 TRP A N 1
ATOM 753 C CA . TRP A 1 93 ? 2.796 2.011 -47.789 1.00 83.81 93 TRP A CA 1
ATOM 754 C C . TRP A 1 93 ? 4.018 2.564 -48.528 1.00 83.81 93 TRP A C 1
ATOM 756 O O . TRP A 1 93 ? 5.147 2.312 -48.123 1.00 83.81 93 TRP A O 1
ATOM 766 N N . LYS A 1 94 ? 3.800 3.392 -49.559 1.00 86.62 94 LYS A N 1
ATOM 767 C CA . LYS A 1 94 ? 4.879 3.988 -50.361 1.00 86.62 94 LYS A CA 1
ATOM 768 C C . LYS A 1 94 ? 5.899 4.765 -49.518 1.00 86.62 94 LYS A C 1
ATOM 770 O O . LYS A 1 94 ? 7.065 4.784 -49.874 1.00 86.62 94 LYS A O 1
ATOM 775 N N . ASN A 1 95 ? 5.471 5.383 -48.412 1.00 79.69 95 ASN A N 1
ATOM 776 C CA . ASN A 1 95 ? 6.346 6.169 -47.538 1.00 79.69 95 ASN A CA 1
ATOM 777 C C . ASN A 1 95 ? 7.199 5.273 -46.627 1.00 79.69 95 ASN A C 1
ATOM 779 O O . ASN A 1 95 ? 8.276 5.685 -46.202 1.00 79.69 95 ASN A O 1
ATOM 783 N N . ILE A 1 96 ? 6.707 4.069 -46.319 1.00 78.31 96 ILE A N 1
ATOM 784 C CA . ILE A 1 96 ? 7.450 3.037 -45.588 1.00 78.31 96 ILE A CA 1
ATOM 785 C C . ILE A 1 96 ? 8.462 2.392 -46.541 1.00 78.31 96 ILE A C 1
ATOM 787 O O . ILE A 1 96 ? 9.650 2.354 -46.240 1.00 78.31 96 ILE A O 1
ATOM 791 N N . ASP A 1 97 ? 7.999 1.958 -47.716 1.00 83.62 97 ASP A N 1
ATOM 792 C CA . ASP A 1 97 ? 8.803 1.264 -48.732 1.00 83.62 97 ASP A CA 1
ATOM 793 C C . ASP A 1 97 ? 9.930 2.145 -49.294 1.00 83.62 97 ASP A C 1
ATOM 795 O O . ASP A 1 97 ? 11.043 1.684 -49.528 1.00 83.62 97 ASP A O 1
ATOM 799 N N . SER A 1 98 ? 9.685 3.454 -49.429 1.00 85.19 98 SER A N 1
ATOM 800 C CA . SER A 1 98 ? 10.704 4.413 -49.863 1.00 85.19 98 SER A CA 1
ATOM 801 C C . SER A 1 98 ? 11.692 4.823 -48.762 1.00 85.19 98 SER A C 1
ATOM 803 O O . SER A 1 98 ? 12.562 5.652 -49.024 1.00 85.19 98 SER A O 1
ATOM 805 N N . GLY A 1 99 ? 11.516 4.355 -47.518 1.00 76.19 99 GLY A N 1
ATOM 806 C CA . GLY A 1 99 ? 12.298 4.791 -46.354 1.00 76.19 99 GLY A CA 1
ATOM 807 C C . GLY A 1 99 ? 12.085 6.257 -45.949 1.00 76.19 99 GLY A C 1
ATOM 808 O O . GLY A 1 99 ? 12.859 6.793 -45.159 1.00 76.19 99 GLY A O 1
ATOM 809 N N . TYR A 1 100 ? 11.053 6.922 -46.486 1.00 75.50 100 TYR A N 1
ATOM 810 C CA . TYR A 1 100 ? 10.733 8.319 -46.165 1.00 75.50 100 TYR A CA 1
ATOM 811 C C . TYR A 1 100 ? 10.239 8.468 -44.720 1.00 75.50 100 TYR A C 1
ATOM 813 O O . TYR A 1 100 ? 10.523 9.468 -44.062 1.00 75.50 100 TYR A O 1
ATOM 821 N N . LEU A 1 101 ? 9.516 7.466 -44.215 1.00 71.25 101 LEU A N 1
ATOM 822 C CA . LEU A 1 101 ? 9.103 7.381 -42.820 1.00 71.25 101 LEU A CA 1
ATOM 823 C C . LEU A 1 101 ? 10.061 6.478 -42.034 1.00 71.25 101 LEU A C 1
ATOM 825 O O . LEU A 1 101 ? 10.182 5.289 -42.323 1.00 71.25 101 LEU A O 1
ATOM 829 N N . ASN A 1 102 ? 10.672 7.017 -40.979 1.00 71.69 102 ASN A N 1
ATOM 830 C CA . ASN A 1 102 ? 11.381 6.207 -39.995 1.00 71.69 102 ASN A CA 1
ATOM 831 C C . ASN A 1 102 ? 10.397 5.713 -38.926 1.00 71.69 102 ASN A C 1
ATOM 833 O O . ASN A 1 102 ? 10.083 6.428 -37.980 1.00 71.69 102 ASN A O 1
ATOM 837 N N . VAL A 1 103 ? 9.946 4.465 -39.048 1.00 69.81 103 VAL A N 1
ATOM 838 C CA . VAL A 1 103 ? 8.982 3.852 -38.113 1.00 69.81 103 VAL A CA 1
ATOM 839 C C . VAL A 1 103 ? 9.498 3.730 -36.671 1.00 69.81 103 VAL A C 1
ATOM 841 O O . VAL A 1 103 ? 8.711 3.513 -35.753 1.00 69.81 103 VAL A O 1
ATOM 844 N N . LEU A 1 104 ? 10.809 3.882 -36.458 1.00 70.44 104 LEU A N 1
ATOM 845 C CA . LEU A 1 104 ? 11.444 3.825 -35.143 1.00 70.44 104 LEU A CA 1
ATOM 846 C C . LEU A 1 104 ? 11.807 5.204 -34.586 1.00 70.44 104 LEU A C 1
ATOM 848 O O . LEU A 1 104 ? 12.257 5.263 -33.448 1.00 70.44 104 LEU A O 1
ATOM 852 N N . SER A 1 105 ? 11.611 6.319 -35.302 1.00 65.62 105 SER A N 1
ATOM 853 C CA . SER A 1 105 ? 12.072 7.634 -34.814 1.00 65.62 105 SER A CA 1
ATOM 854 C C . SER A 1 105 ? 11.364 8.111 -33.542 1.00 65.62 105 SER A C 1
ATOM 856 O O . SER A 1 105 ? 11.931 8.900 -32.795 1.00 65.62 105 SER A O 1
ATOM 858 N N . GLY A 1 106 ? 10.138 7.642 -33.286 1.00 61.03 106 GLY A N 1
ATOM 859 C CA . GLY A 1 106 ? 9.410 7.887 -32.032 1.00 61.03 106 GLY A CA 1
ATOM 860 C C . GLY A 1 106 ? 9.702 6.867 -30.925 1.00 61.03 106 GLY A C 1
ATOM 861 O O . GLY A 1 106 ? 9.252 7.052 -29.798 1.00 61.03 106 GLY A O 1
ATOM 862 N N . ALA A 1 107 ? 10.424 5.793 -31.251 1.00 64.38 107 ALA A N 1
ATOM 863 C CA . ALA A 1 107 ? 10.821 4.733 -30.331 1.00 64.38 107 ALA A CA 1
ATOM 864 C C . ALA A 1 107 ? 12.280 4.920 -29.872 1.00 64.38 107 ALA A C 1
ATOM 866 O O . ALA A 1 107 ? 12.600 4.854 -28.689 1.00 64.38 107 ALA A O 1
ATOM 867 N N . LEU A 1 108 ? 13.182 5.170 -30.813 1.00 67.50 108 LEU A N 1
ATOM 868 C CA . LEU A 1 108 ? 14.621 5.205 -30.597 1.00 67.50 108 LEU A CA 1
ATOM 869 C C . LEU A 1 108 ? 15.121 6.625 -30.869 1.00 67.50 108 LEU A C 1
ATOM 871 O O . LEU A 1 108 ? 15.575 6.945 -31.969 1.00 67.50 108 LEU A O 1
ATOM 875 N N . GLY A 1 109 ? 14.975 7.493 -29.867 1.00 63.09 109 GLY A N 1
ATOM 876 C CA . GLY A 1 109 ? 15.553 8.835 -29.871 1.00 63.09 109 GLY A CA 1
ATOM 877 C C . GLY A 1 109 ? 17.062 8.826 -29.600 1.00 63.09 109 GLY A C 1
ATOM 878 O O . GLY A 1 109 ? 17.617 7.851 -29.097 1.00 63.09 109 GLY A O 1
ATOM 879 N N . ALA A 1 110 ? 17.737 9.938 -29.913 1.00 60.28 110 ALA A N 1
ATOM 880 C CA . ALA A 1 110 ? 19.153 10.132 -29.573 1.00 60.28 110 ALA A CA 1
ATOM 881 C C . ALA A 1 110 ? 19.391 10.229 -28.051 1.00 60.28 110 ALA A C 1
ATOM 883 O O . ALA A 1 110 ? 20.481 9.925 -27.572 1.00 60.28 110 ALA A O 1
ATOM 884 N N . GLU A 1 111 ? 18.362 10.624 -27.299 1.00 67.12 111 GLU A N 1
ATOM 885 C CA . GLU A 1 111 ? 18.342 10.623 -25.840 1.00 67.12 111 GLU A CA 1
ATOM 886 C C . GLU A 1 111 ? 17.358 9.554 -25.368 1.00 67.12 111 GLU A C 1
ATOM 888 O O . GLU A 1 111 ? 16.188 9.590 -25.741 1.00 67.12 111 GLU A O 1
ATOM 893 N N 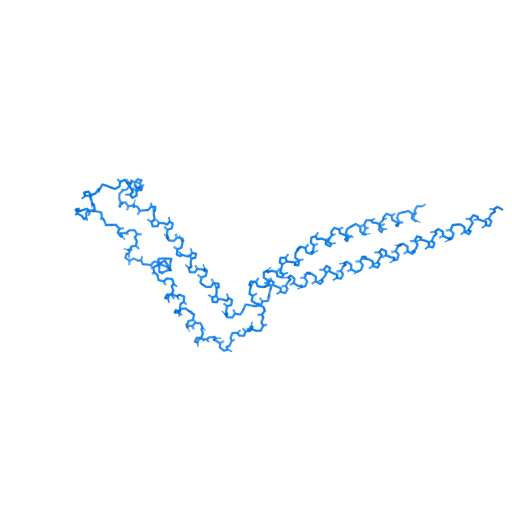. VAL A 1 112 ? 17.834 8.606 -24.556 1.00 72.50 112 VAL A N 1
ATOM 894 C CA . VAL A 1 112 ? 16.994 7.553 -23.976 1.00 72.50 112 VAL A CA 1
ATOM 895 C C . VAL A 1 112 ? 16.630 7.946 -22.547 1.00 72.50 112 VAL A C 1
ATOM 897 O O . VAL A 1 112 ? 17.486 8.034 -21.665 1.00 72.50 112 VAL A O 1
ATOM 900 N N . SER A 1 113 ? 15.348 8.184 -22.308 1.00 83.06 113 SER A N 1
ATOM 901 C CA . SER A 1 113 ? 14.780 8.453 -20.991 1.00 83.06 113 SER A CA 1
ATOM 902 C C . SER A 1 113 ? 14.731 7.196 -20.113 1.00 83.06 113 SER A C 1
ATOM 904 O O . SER A 1 113 ? 14.740 6.059 -20.585 1.00 83.06 113 SER A O 1
ATOM 906 N N . GLY A 1 114 ? 14.601 7.390 -18.797 1.00 82.25 114 GLY A N 1
ATOM 907 C CA . GLY A 1 114 ? 14.425 6.276 -17.857 1.00 82.25 114 GLY A CA 1
ATOM 908 C C . GLY A 1 114 ? 13.199 5.404 -18.168 1.00 82.25 114 GLY A C 1
ATOM 909 O O . GLY A 1 114 ? 13.264 4.188 -18.010 1.00 82.25 114 GLY A O 1
ATOM 910 N N . SER A 1 115 ? 12.106 5.998 -18.662 1.00 85.75 115 SER A N 1
ATOM 911 C CA . SER A 1 115 ? 10.900 5.263 -19.074 1.00 85.75 115 SER A CA 1
ATOM 912 C C . SER A 1 115 ? 11.129 4.416 -20.329 1.00 85.75 115 SER A C 1
ATOM 914 O O . SER A 1 115 ? 10.649 3.289 -20.384 1.00 85.75 115 SER A O 1
ATOM 916 N N . GLU A 1 116 ? 11.900 4.913 -21.301 1.00 86.31 116 GLU A N 1
ATOM 917 C CA . GLU A 1 116 ? 12.305 4.141 -22.487 1.00 86.31 116 GLU A CA 1
ATOM 918 C C . GLU A 1 116 ? 13.174 2.948 -22.108 1.00 86.31 116 GLU A C 1
ATOM 920 O O . GLU A 1 116 ? 12.931 1.836 -22.564 1.00 86.31 116 GLU A O 1
ATOM 925 N N . LEU A 1 117 ? 14.141 3.148 -21.211 1.00 89.56 117 LEU A N 1
ATOM 926 C CA . LEU A 1 117 ? 14.948 2.051 -20.686 1.00 89.56 117 LEU A CA 1
ATOM 927 C C . LEU A 1 117 ? 14.062 0.991 -20.012 1.00 89.56 117 LEU A C 1
ATOM 929 O O . LEU A 1 117 ? 14.207 -0.195 -20.307 1.00 89.56 117 LEU A O 1
ATOM 933 N N . CYS A 1 118 ? 13.118 1.410 -19.159 1.00 92.94 118 CYS A N 1
ATOM 934 C CA . CYS A 1 118 ? 12.170 0.502 -18.506 1.00 92.94 118 CYS A CA 1
ATOM 935 C C . CYS A 1 118 ? 11.294 -0.252 -19.513 1.00 92.94 118 CYS A C 1
ATOM 937 O O . CYS A 1 118 ? 10.992 -1.417 -19.286 1.00 92.94 118 CYS A O 1
ATOM 939 N N . PHE A 1 119 ? 10.920 0.383 -20.626 1.00 90.69 119 PHE A N 1
ATOM 940 C CA . PHE A 1 119 ? 10.147 -0.251 -21.692 1.00 90.69 119 PHE A CA 1
ATOM 941 C C . PHE A 1 119 ? 10.962 -1.265 -22.501 1.00 90.69 119 PHE A C 1
ATOM 943 O O . PHE A 1 119 ? 10.496 -2.378 -22.732 1.00 90.69 119 PHE A O 1
ATOM 950 N N . TYR A 1 120 ? 12.182 -0.914 -22.912 1.00 89.50 120 TYR A N 1
ATOM 951 C CA . TYR A 1 120 ? 13.004 -1.778 -23.763 1.00 89.50 120 TYR A CA 1
ATOM 952 C C . TYR A 1 120 ? 13.676 -2.923 -23.007 1.00 89.50 120 TYR A C 1
ATOM 954 O O . TYR A 1 120 ? 13.856 -4.005 -23.565 1.00 89.50 120 TYR A O 1
ATOM 962 N N . PHE A 1 121 ? 14.059 -2.698 -21.748 1.00 94.06 121 PHE A N 1
ATOM 963 C CA . PHE A 1 121 ? 14.873 -3.635 -20.971 1.00 94.06 121 PHE A CA 1
ATOM 964 C C . PHE A 1 121 ? 14.380 -3.815 -19.523 1.00 94.06 121 PHE A C 1
ATOM 966 O O . PHE A 1 121 ? 15.192 -3.729 -18.592 1.00 94.06 121 PHE A O 1
ATOM 973 N N . PRO A 1 122 ? 13.083 -4.097 -19.290 1.00 95.06 122 PRO A N 1
ATOM 974 C CA . PRO A 1 122 ? 12.506 -4.127 -17.944 1.00 95.06 122 PRO A CA 1
ATOM 975 C C . PRO A 1 122 ? 13.220 -5.118 -17.016 1.00 95.06 122 PRO A C 1
ATOM 977 O O . PRO A 1 122 ? 13.566 -4.783 -15.882 1.00 95.06 122 PRO A O 1
ATOM 980 N N . ASP A 1 123 ? 13.505 -6.325 -17.505 1.00 96.31 123 ASP A N 1
ATOM 981 C CA . ASP A 1 123 ? 14.103 -7.386 -16.688 1.00 96.31 123 ASP A CA 1
ATOM 982 C C . ASP A 1 123 ? 15.589 -7.145 -16.414 1.00 96.31 123 ASP A C 1
ATOM 984 O O . ASP A 1 123 ? 16.081 -7.427 -15.321 1.00 96.31 123 ASP A O 1
ATOM 988 N N . LEU A 1 124 ? 16.316 -6.582 -17.384 1.00 96.62 124 LEU A N 1
ATOM 989 C CA . LEU A 1 124 ? 17.731 -6.262 -17.207 1.00 96.62 124 LEU A CA 1
ATOM 990 C C . LEU A 1 124 ? 17.911 -5.131 -16.193 1.00 96.62 124 LEU A C 1
ATOM 992 O O . LEU A 1 124 ? 18.801 -5.211 -15.347 1.00 96.62 124 LEU A O 1
ATOM 996 N N . ILE A 1 125 ? 17.071 -4.096 -16.263 1.00 94.94 125 ILE A N 1
ATOM 997 C CA . ILE A 1 125 ? 17.101 -2.981 -15.312 1.00 94.94 125 ILE A CA 1
ATOM 998 C C . ILE A 1 125 ? 16.750 -3.473 -13.920 1.00 94.94 125 ILE A C 1
ATOM 1000 O O . ILE A 1 125 ? 17.502 -3.198 -12.985 1.00 94.94 125 ILE A O 1
ATOM 1004 N N . HIS A 1 126 ? 15.665 -4.243 -13.791 1.00 97.25 126 HIS A N 1
ATOM 1005 C CA . HIS A 1 126 ? 15.273 -4.826 -12.511 1.00 97.25 126 HIS A CA 1
ATOM 1006 C C . HIS A 1 126 ? 16.426 -5.632 -11.918 1.00 97.25 126 HIS A C 1
ATOM 1008 O O . HIS A 1 126 ? 16.900 -5.306 -10.833 1.00 97.25 126 HIS A O 1
ATOM 1014 N N . LYS A 1 127 ? 16.977 -6.583 -12.677 1.00 97.38 127 LYS A N 1
ATOM 1015 C CA . LYS A 1 127 ? 18.106 -7.402 -12.236 1.00 97.38 127 LYS A CA 1
ATOM 1016 C C . LYS A 1 127 ? 19.304 -6.562 -11.789 1.00 97.38 127 LYS A C 1
ATOM 1018 O O . LYS A 1 127 ? 19.804 -6.760 -10.689 1.00 97.38 127 LYS A O 1
ATOM 1023 N N . ARG A 1 128 ? 19.763 -5.609 -12.608 1.00 97.12 128 ARG A N 1
ATOM 1024 C CA . ARG A 1 128 ? 20.955 -4.794 -12.302 1.00 97.12 128 ARG A CA 1
ATOM 1025 C C . ARG A 1 128 ? 20.774 -3.949 -11.043 1.00 97.12 128 ARG A C 1
ATOM 1027 O O . ARG A 1 128 ? 21.710 -3.838 -10.254 1.00 97.12 128 ARG A O 1
ATOM 1034 N N . LEU A 1 129 ? 19.592 -3.367 -10.853 1.00 95.94 129 LEU A N 1
ATOM 1035 C CA . LEU A 1 129 ? 19.285 -2.574 -9.665 1.00 95.94 129 LEU A CA 1
ATOM 1036 C C . LEU A 1 129 ? 19.176 -3.455 -8.417 1.00 95.94 129 LEU A C 1
ATOM 1038 O O . LEU A 1 129 ? 19.718 -3.096 -7.375 1.00 95.94 129 LEU A O 1
ATOM 1042 N N . VAL A 1 130 ? 18.542 -4.624 -8.526 1.00 96.50 130 VAL A N 1
ATOM 1043 C CA . VAL A 1 130 ? 18.447 -5.600 -7.430 1.00 96.50 130 VAL A CA 1
ATOM 1044 C C . VAL A 1 130 ? 19.826 -6.120 -7.032 1.00 96.50 130 VAL A C 1
ATOM 1046 O O . VAL A 1 130 ? 20.135 -6.158 -5.843 1.00 96.50 130 VAL A O 1
ATOM 1049 N N . ASP A 1 131 ? 20.672 -6.469 -8.001 1.00 96.94 131 ASP A N 1
ATOM 1050 C CA . ASP A 1 131 ? 22.042 -6.923 -7.751 1.00 96.94 131 ASP A CA 1
ATOM 1051 C C . ASP A 1 131 ? 22.851 -5.835 -7.023 1.00 96.94 131 ASP A C 1
ATOM 1053 O O . ASP A 1 131 ? 23.528 -6.120 -6.036 1.00 96.94 131 ASP A O 1
ATOM 1057 N N . ALA A 1 132 ? 22.731 -4.571 -7.449 1.00 96.00 132 ALA A N 1
ATOM 1058 C CA . ALA A 1 132 ? 23.395 -3.442 -6.797 1.00 96.00 132 ALA A CA 1
ATOM 1059 C C . ALA A 1 132 ? 22.879 -3.190 -5.367 1.00 96.00 132 ALA A C 1
ATOM 1061 O O . ALA A 1 132 ? 23.672 -2.917 -4.463 1.00 96.00 132 ALA A O 1
ATOM 1062 N N . LEU A 1 133 ? 21.566 -3.306 -5.143 1.00 94.38 133 LEU A N 1
ATOM 1063 C CA . LEU A 1 133 ? 20.953 -3.181 -3.818 1.00 94.38 133 LEU A CA 1
ATOM 1064 C C . LEU A 1 133 ? 21.429 -4.288 -2.879 1.00 94.38 133 LEU A C 1
ATOM 1066 O O . LEU A 1 133 ? 21.874 -3.992 -1.773 1.00 94.38 133 LEU A O 1
ATOM 1070 N N . LYS A 1 134 ? 21.400 -5.545 -3.332 1.00 94.06 134 LYS A N 1
ATOM 1071 C CA . LYS A 1 134 ? 21.871 -6.702 -2.559 1.00 94.06 134 LYS A CA 1
ATOM 1072 C C . LYS A 1 134 ? 23.359 -6.604 -2.244 1.00 94.06 134 LYS A C 1
ATOM 1074 O O . LYS A 1 134 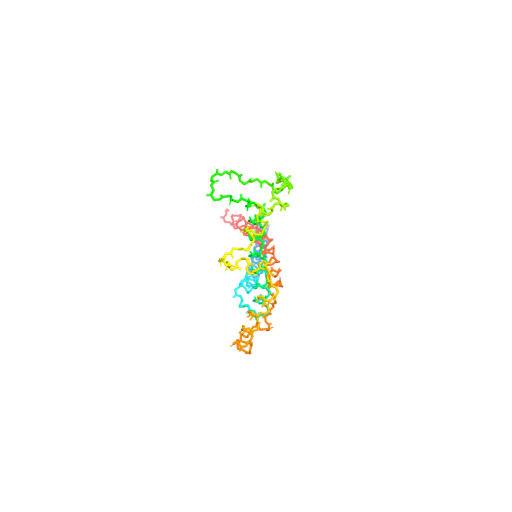? 23.745 -6.835 -1.105 1.00 94.06 134 LYS A O 1
ATOM 1079 N N . ALA A 1 135 ? 24.183 -6.196 -3.208 1.00 95.44 135 ALA A N 1
ATOM 1080 C CA . ALA A 1 135 ? 25.617 -6.017 -2.989 1.00 95.44 135 ALA A CA 1
ATOM 1081 C C . ALA A 1 135 ? 25.927 -4.941 -1.935 1.00 95.44 135 ALA A C 1
ATOM 1083 O O . ALA A 1 135 ? 26.922 -5.045 -1.223 1.00 95.44 135 ALA A O 1
ATOM 1084 N N . ARG A 1 136 ? 25.092 -3.899 -1.837 1.00 93.75 136 ARG A N 1
ATOM 1085 C CA . ARG A 1 136 ? 25.312 -2.784 -0.910 1.00 93.75 136 ARG A CA 1
ATOM 1086 C C . ARG A 1 136 ? 24.679 -2.993 0.464 1.00 93.75 136 ARG A C 1
ATOM 1088 O O . ARG A 1 136 ? 25.255 -2.560 1.458 1.00 93.75 136 ARG A O 1
ATOM 1095 N N . TYR A 1 137 ? 23.498 -3.600 0.509 1.00 91.31 137 TYR A N 1
ATOM 1096 C CA . TYR A 1 137 ? 22.645 -3.624 1.696 1.00 91.31 137 TYR A CA 1
ATOM 1097 C C . TYR A 1 137 ? 22.117 -5.009 2.065 1.00 91.31 137 TYR A C 1
ATOM 1099 O O . TYR A 1 137 ? 21.419 -5.102 3.063 1.00 91.31 137 TYR A O 1
ATOM 1107 N N . GLY A 1 138 ? 22.415 -6.065 1.300 1.00 86.56 138 GLY A N 1
ATOM 1108 C CA . GLY A 1 138 ? 21.789 -7.386 1.450 1.00 86.56 138 GLY A CA 1
ATOM 1109 C C . GLY A 1 138 ? 21.706 -7.854 2.902 1.00 86.56 138 GLY A C 1
ATOM 1110 O O . GLY A 1 138 ? 20.612 -7.973 3.440 1.00 86.56 138 GLY A O 1
ATOM 1111 N N . ASP A 1 139 ? 22.856 -8.001 3.557 1.00 87.25 139 ASP A N 1
ATOM 1112 C CA . ASP A 1 139 ? 22.917 -8.497 4.939 1.00 87.25 139 ASP A CA 1
ATOM 11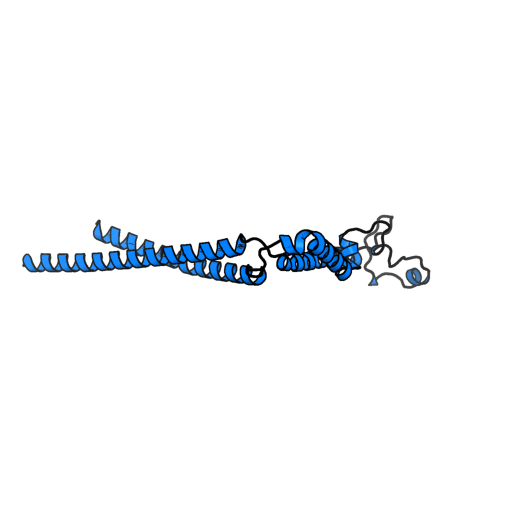13 C C . ASP A 1 139 ? 22.576 -7.429 5.997 1.00 87.25 139 ASP A C 1
ATOM 1115 O O . ASP A 1 139 ? 22.367 -7.754 7.163 1.00 87.25 139 ASP A O 1
ATOM 1119 N N . SER A 1 140 ? 22.541 -6.144 5.623 1.00 91.81 140 SER A N 1
ATOM 1120 C CA . SER A 1 140 ? 22.345 -5.020 6.553 1.00 91.81 140 SER A CA 1
ATOM 1121 C C . SER A 1 140 ? 20.964 -4.363 6.475 1.00 91.81 140 SER A C 1
ATOM 1123 O O . SER A 1 140 ? 20.685 -3.461 7.262 1.00 91.81 140 SER A O 1
ATOM 1125 N N . TRP A 1 141 ? 20.092 -4.801 5.560 1.00 93.19 141 TRP A N 1
ATOM 1126 C CA . TRP A 1 141 ? 18.753 -4.233 5.382 1.00 93.19 141 TRP A CA 1
ATOM 1127 C C . TRP A 1 141 ? 17.818 -4.570 6.552 1.00 93.19 141 TRP A C 1
ATOM 1129 O O . TRP A 1 141 ? 17.130 -3.688 7.070 1.00 93.19 141 TRP A O 1
ATOM 1139 N N . GLY A 1 142 ? 17.813 -5.839 6.978 1.00 90.56 142 GLY A N 1
ATOM 1140 C CA . GLY A 1 142 ? 16.969 -6.360 8.057 1.00 90.56 142 GLY A CA 1
ATOM 1141 C C . GLY A 1 142 ? 15.482 -6.487 7.694 1.00 90.56 142 GLY A C 1
ATOM 1142 O O . GLY A 1 142 ? 15.095 -6.401 6.533 1.00 90.56 142 GLY A O 1
ATOM 1143 N N . ASN A 1 143 ? 14.628 -6.659 8.709 1.00 90.62 143 ASN A N 1
ATOM 1144 C CA . ASN A 1 143 ? 13.162 -6.748 8.578 1.00 90.62 143 ASN A CA 1
ATOM 1145 C C . ASN A 1 143 ? 12.643 -7.928 7.733 1.00 90.62 143 ASN A C 1
ATOM 1147 O O . ASN A 1 143 ? 11.490 -7.913 7.299 1.00 90.62 143 ASN A O 1
ATOM 1151 N N . ASP A 1 144 ? 13.473 -8.940 7.481 1.00 86.25 144 ASP A N 1
ATOM 1152 C CA . ASP A 1 144 ? 13.083 -10.139 6.725 1.00 86.25 144 ASP A CA 1
ATOM 1153 C C . ASP A 1 144 ? 12.110 -11.039 7.504 1.00 86.25 144 ASP A C 1
ATOM 1155 O O . ASP A 1 144 ? 11.442 -11.893 6.926 1.00 86.25 144 ASP A O 1
ATOM 1159 N N . ASP A 1 145 ? 12.016 -10.836 8.818 1.00 87.38 145 ASP A N 1
ATOM 1160 C CA . ASP A 1 145 ? 11.071 -11.476 9.729 1.00 87.38 145 ASP A CA 1
ATOM 1161 C C . ASP A 1 145 ? 9.674 -10.831 9.704 1.00 87.38 145 ASP A C 1
ATOM 1163 O O . ASP A 1 145 ? 8.710 -11.415 10.208 1.00 87.38 145 ASP A O 1
ATOM 1167 N N . LEU A 1 146 ? 9.540 -9.638 9.114 1.00 86.06 146 LEU A N 1
ATOM 1168 C CA . LEU A 1 146 ? 8.257 -8.956 9.011 1.00 86.06 146 LEU A CA 1
ATOM 1169 C C . LEU A 1 146 ? 7.376 -9.570 7.922 1.00 86.06 146 LEU A C 1
ATOM 1171 O O . LEU A 1 146 ? 7.837 -10.073 6.898 1.00 86.06 146 LEU A O 1
ATOM 1175 N N . ALA A 1 147 ? 6.062 -9.472 8.129 1.00 85.94 147 ALA A N 1
ATOM 1176 C CA . ALA A 1 147 ? 5.092 -9.923 7.144 1.00 85.94 147 ALA A CA 1
ATOM 1177 C C . ALA A 1 147 ? 5.277 -9.179 5.799 1.00 85.94 147 ALA A C 1
ATOM 1179 O O . ALA A 1 147 ? 5.425 -7.949 5.802 1.00 85.94 147 ALA A O 1
ATOM 1180 N N . PRO A 1 148 ? 5.185 -9.884 4.654 1.00 88.00 148 PRO A N 1
ATOM 1181 C CA . PRO A 1 148 ? 5.254 -9.264 3.333 1.00 88.00 148 PRO A CA 1
ATOM 1182 C C . PRO A 1 148 ? 4.234 -8.134 3.165 1.00 88.00 148 PRO A C 1
ATOM 1184 O O . PRO A 1 148 ? 3.138 -8.176 3.732 1.00 88.00 148 PRO A O 1
ATOM 1187 N N . ALA A 1 149 ? 4.550 -7.139 2.339 1.00 86.75 149 ALA A N 1
ATOM 1188 C CA . ALA A 1 149 ? 3.698 -5.972 2.105 1.00 86.75 149 ALA A CA 1
ATOM 1189 C C . ALA A 1 149 ? 2.277 -6.342 1.636 1.00 86.75 149 ALA A C 1
ATOM 1191 O O . ALA A 1 149 ? 1.311 -5.681 2.017 1.00 86.75 149 ALA A O 1
ATOM 1192 N N . SER A 1 150 ? 2.123 -7.416 0.854 1.00 84.19 150 SER A N 1
ATOM 1193 C CA . SER A 1 150 ? 0.813 -7.932 0.427 1.00 84.19 150 SER A CA 1
ATOM 1194 C C . SER A 1 150 ? -0.022 -8.456 1.600 1.00 84.19 150 SER A C 1
ATOM 1196 O O . SER A 1 150 ? -1.193 -8.103 1.721 1.00 84.19 150 SER A O 1
ATOM 1198 N N . ALA A 1 151 ? 0.589 -9.231 2.499 1.00 88.56 151 ALA A N 1
ATOM 1199 C CA . ALA A 1 151 ? -0.061 -9.721 3.711 1.00 88.56 151 ALA A CA 1
ATOM 1200 C C . ALA A 1 151 ? -0.401 -8.567 4.666 1.00 88.56 151 ALA A C 1
ATOM 1202 O O . ALA A 1 151 ? -1.485 -8.533 5.242 1.00 88.56 151 ALA A O 1
ATOM 1203 N N . ARG A 1 152 ? 0.484 -7.568 4.786 1.00 88.50 152 ARG A N 1
ATOM 1204 C CA . ARG A 1 152 ? 0.217 -6.358 5.579 1.00 88.50 152 ARG A CA 1
ATOM 1205 C C . ARG A 1 152 ? -0.965 -5.565 5.043 1.00 88.50 152 ARG A C 1
ATOM 1207 O O . ARG A 1 152 ? -1.796 -5.131 5.831 1.00 88.50 152 ARG A O 1
ATOM 1214 N N . LYS A 1 153 ? -1.084 -5.425 3.720 1.00 87.50 153 LYS A N 1
ATOM 1215 C CA . LYS A 1 153 ? -2.252 -4.785 3.106 1.00 87.50 153 LYS A CA 1
ATOM 1216 C C . LYS A 1 153 ? -3.547 -5.502 3.491 1.00 87.50 153 LYS A C 1
ATOM 1218 O O . LYS A 1 153 ? -4.483 -4.847 3.926 1.00 87.50 153 LYS A O 1
ATOM 1223 N N . GLN A 1 154 ? -3.567 -6.831 3.416 1.00 91.12 154 GLN A N 1
ATOM 1224 C CA . GLN A 1 154 ? -4.733 -7.611 3.827 1.00 91.12 154 GLN A CA 1
ATOM 1225 C C . GLN A 1 154 ? -5.076 -7.404 5.313 1.00 91.12 154 GLN A C 1
ATOM 1227 O O . GLN A 1 154 ? -6.234 -7.177 5.642 1.00 91.12 154 GLN A O 1
ATOM 1232 N N . ILE A 1 155 ? -4.077 -7.411 6.202 1.00 91.38 155 ILE A N 1
ATOM 1233 C CA . ILE A 1 155 ? -4.280 -7.144 7.637 1.00 91.38 155 ILE A CA 1
ATOM 1234 C C . ILE A 1 155 ? -4.873 -5.746 7.864 1.00 91.38 155 ILE A C 1
ATOM 1236 O O . ILE A 1 155 ? -5.740 -5.581 8.721 1.00 91.38 155 ILE A O 1
ATOM 1240 N N . ALA A 1 156 ? -4.408 -4.739 7.119 1.00 91.69 156 ALA A N 1
ATOM 1241 C CA . ALA A 1 156 ? -4.940 -3.383 7.204 1.00 91.69 156 ALA A CA 1
ATOM 1242 C C . ALA A 1 156 ? -6.401 -3.310 6.735 1.00 91.69 156 ALA A C 1
ATOM 1244 O O . ALA A 1 156 ? -7.220 -2.708 7.425 1.00 91.69 156 ALA A O 1
ATOM 1245 N N . ASP A 1 157 ? -6.728 -3.959 5.615 1.00 92.69 157 ASP A N 1
ATOM 1246 C CA . ASP A 1 157 ? -8.084 -3.994 5.058 1.00 92.69 157 ASP A CA 1
ATOM 1247 C C . ASP A 1 157 ? -9.059 -4.727 6.006 1.00 92.69 157 ASP A C 1
ATOM 1249 O O . ASP A 1 157 ? -10.165 -4.250 6.266 1.00 92.69 157 ASP A O 1
ATOM 1253 N N . GLU A 1 158 ? -8.638 -5.855 6.589 1.00 94.38 158 GLU A N 1
ATOM 1254 C CA . GLU A 1 158 ? -9.417 -6.598 7.590 1.00 94.38 158 GLU A CA 1
ATOM 1255 C C . GLU A 1 158 ? -9.628 -5.783 8.875 1.00 94.38 158 GLU A C 1
ATOM 1257 O O . GLU A 1 158 ? -10.730 -5.765 9.429 1.00 94.38 158 GLU A O 1
ATOM 1262 N N . ALA A 1 159 ? -8.591 -5.084 9.346 1.00 94.69 159 ALA A N 1
ATOM 1263 C CA . ALA A 1 159 ? -8.685 -4.230 10.524 1.00 94.69 159 ALA A CA 1
ATOM 1264 C C . ALA A 1 159 ? -9.601 -3.017 10.289 1.00 94.69 159 ALA A C 1
ATOM 1266 O O . ALA A 1 159 ? -10.365 -2.665 11.187 1.00 94.69 159 ALA A O 1
ATOM 1267 N N . GLU A 1 160 ? -9.571 -2.408 9.100 1.00 95.38 160 GLU A N 1
ATOM 1268 C CA . GLU A 1 160 ? -10.484 -1.314 8.740 1.00 95.38 160 GLU A CA 1
ATOM 1269 C C . GLU A 1 160 ? -11.938 -1.798 8.702 1.00 95.38 160 GLU A C 1
ATOM 1271 O O . GLU A 1 160 ? -12.811 -1.177 9.309 1.00 95.38 160 GLU A O 1
ATOM 1276 N N . LEU A 1 161 ? -12.197 -2.961 8.092 1.00 96.25 161 LEU A N 1
ATOM 1277 C CA . LEU A 1 161 ? -13.534 -3.558 8.073 1.00 96.25 161 LEU A CA 1
ATOM 1278 C C . LEU A 1 161 ? -14.062 -3.824 9.492 1.00 96.25 161 LEU A C 1
ATOM 1280 O O . LEU A 1 161 ? -15.235 -3.585 9.787 1.00 96.25 161 LEU A O 1
ATOM 1284 N N . GLU A 1 162 ? -13.203 -4.308 10.387 1.00 96.12 162 GLU A N 1
ATOM 1285 C CA . GLU A 1 162 ? -13.562 -4.524 11.786 1.00 96.12 162 GLU A CA 1
ATOM 1286 C C . GLU A 1 162 ? -13.869 -3.200 12.506 1.00 96.12 162 GLU A C 1
ATOM 1288 O O . GLU A 1 162 ? -14.854 -3.107 13.244 1.00 96.12 162 GLU A O 1
ATOM 1293 N N . LEU A 1 163 ? -13.085 -2.145 12.264 1.00 95.69 163 LEU A N 1
ATOM 1294 C CA . LEU A 1 163 ? -13.348 -0.813 12.817 1.00 95.69 163 LEU A CA 1
ATOM 1295 C C . LEU A 1 163 ? -14.691 -0.249 12.347 1.00 95.69 163 LEU A C 1
ATOM 1297 O O . LEU A 1 163 ? -15.438 0.307 13.162 1.00 95.69 163 LEU A O 1
ATOM 1301 N N . ASP A 1 164 ? -15.022 -0.433 11.072 1.00 97.12 164 ASP A N 1
ATOM 1302 C CA . ASP A 1 164 ? -16.297 -0.014 10.490 1.00 97.12 164 ASP A CA 1
ATOM 1303 C C . ASP A 1 164 ? -17.496 -0.739 11.106 1.00 97.12 164 ASP A C 1
ATOM 1305 O O . ASP A 1 164 ? -18.574 -0.156 11.231 1.00 97.12 164 ASP A O 1
ATOM 1309 N N . GLN A 1 165 ? -17.311 -1.975 11.572 1.00 96.88 165 GLN A N 1
ATOM 1310 C CA . GLN A 1 165 ? -18.343 -2.731 12.283 1.00 96.88 165 GLN A CA 1
ATOM 1311 C C . GLN A 1 165 ? -18.436 -2.369 13.772 1.00 96.88 165 GLN A C 1
ATOM 1313 O O . GLN A 1 165 ? -19.540 -2.309 14.324 1.00 96.88 165 GLN A O 1
ATOM 1318 N N . LEU A 1 166 ? -17.305 -2.128 14.441 1.00 97.00 166 LEU A N 1
ATOM 1319 C CA . LEU A 1 166 ? -17.253 -1.878 15.886 1.00 97.00 166 LEU A CA 1
ATOM 1320 C C . LEU A 1 166 ? -17.662 -0.449 16.265 1.00 97.00 166 LEU A C 1
ATOM 1322 O O . LEU A 1 166 ? -18.340 -0.249 17.275 1.00 97.00 166 LEU A O 1
ATOM 1326 N N . ARG A 1 167 ? -17.288 0.562 15.470 1.00 96.31 167 ARG A N 1
ATOM 1327 C CA . ARG A 1 167 ? -17.605 1.974 15.762 1.00 96.31 167 ARG A CA 1
ATOM 1328 C C . ARG A 1 167 ? -19.117 2.241 15.860 1.00 96.31 167 ARG A C 1
ATOM 1330 O O . ARG A 1 167 ? -19.525 2.932 16.796 1.00 96.31 167 ARG A O 1
ATOM 1337 N N . PRO A 1 168 ? -19.982 1.722 14.963 1.00 97.69 168 PRO A N 1
ATOM 1338 C CA . PRO A 1 168 ? -21.431 1.829 15.119 1.00 97.69 168 PRO A CA 1
ATOM 1339 C C . PRO A 1 168 ? -21.955 1.164 16.394 1.00 97.69 168 PRO A C 1
ATOM 1341 O O . PRO A 1 168 ? -22.788 1.763 17.067 1.00 97.69 168 PRO A O 1
ATOM 1344 N N . GLN A 1 169 ? -21.446 -0.021 16.750 1.00 96.88 169 GLN A N 1
ATOM 1345 C CA . GLN A 1 169 ? -21.851 -0.732 17.970 1.00 96.88 169 GLN A CA 1
ATOM 1346 C C . GLN A 1 169 ? -21.511 0.080 19.222 1.0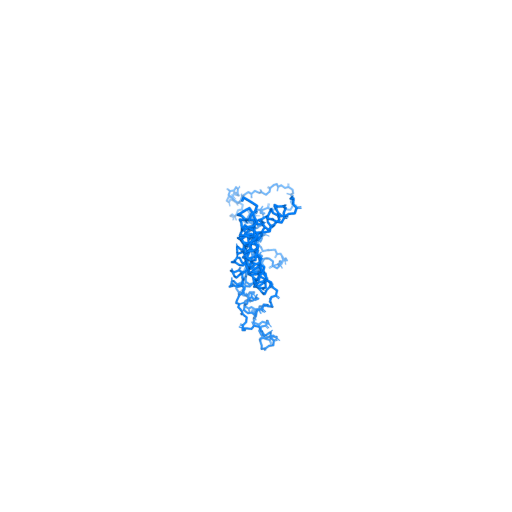0 96.88 169 GLN A C 1
ATOM 1348 O O . GLN A 1 169 ? -22.360 0.255 20.093 1.00 96.88 169 GLN A O 1
ATOM 1353 N N . LEU A 1 170 ? -20.305 0.657 19.283 1.00 96.06 170 LEU A N 1
ATOM 1354 C CA . LEU A 1 170 ? -19.913 1.526 20.392 1.00 96.06 170 LEU A CA 1
ATOM 1355 C C . LEU A 1 170 ? -20.854 2.734 20.508 1.00 96.06 170 LEU A C 1
ATOM 1357 O O . LEU A 1 170 ? -21.339 3.030 21.598 1.00 96.06 170 LEU A O 1
ATOM 1361 N N . ARG A 1 171 ? -21.173 3.392 19.384 1.00 96.12 171 ARG A N 1
ATOM 1362 C CA . ARG A 1 171 ? -22.112 4.528 19.366 1.00 96.12 171 ARG A CA 1
ATOM 1363 C C . ARG A 1 171 ? -23.509 4.145 19.857 1.00 96.12 171 ARG A C 1
ATOM 1365 O O . ARG A 1 171 ? -24.136 4.942 20.556 1.00 96.12 171 ARG A O 1
ATOM 1372 N N . ASP A 1 172 ? -23.992 2.958 19.501 1.00 97.12 172 ASP A N 1
ATOM 1373 C CA . ASP A 1 172 ? -25.286 2.441 19.955 1.00 97.12 172 ASP A CA 1
ATOM 1374 C C . ASP A 1 172 ? -25.297 2.195 21.473 1.00 97.12 172 ASP A C 1
ATOM 1376 O O . ASP A 1 172 ? -26.178 2.695 22.177 1.00 97.12 172 ASP A O 1
ATOM 1380 N N . VAL A 1 173 ? -24.269 1.529 22.010 1.00 95.62 173 VAL A N 1
ATOM 1381 C CA . VAL A 1 173 ? -24.116 1.297 23.458 1.00 95.62 173 VAL A CA 1
ATOM 1382 C C . VAL A 1 173 ? -24.023 2.620 24.225 1.00 95.62 173 VAL A C 1
ATOM 1384 O O . VAL A 1 173 ? -24.704 2.810 25.234 1.00 95.62 173 VAL A O 1
ATOM 1387 N N . GLU A 1 174 ? -23.258 3.591 23.725 1.00 94.31 174 GLU A N 1
ATOM 1388 C CA . GLU A 1 174 ? -23.194 4.937 24.307 1.00 94.31 174 GLU A CA 1
ATOM 1389 C C . GLU A 1 174 ? -24.531 5.689 24.224 1.00 94.31 174 GLU A C 1
ATOM 1391 O O . GLU A 1 174 ? -24.858 6.497 25.099 1.00 94.31 174 GLU A O 1
ATOM 1396 N N . GLY A 1 175 ? -25.324 5.440 23.181 1.00 95.06 175 GLY A N 1
ATOM 1397 C CA . GLY A 1 175 ? -26.704 5.908 23.071 1.00 95.06 175 GLY A CA 1
ATOM 1398 C C . GLY A 1 175 ? -27.591 5.325 24.172 1.00 95.06 175 GLY A C 1
ATOM 1399 O O . GLY A 1 175 ? -28.241 6.081 24.897 1.00 95.06 175 GLY A O 1
ATOM 1400 N N . LYS A 1 176 ? -27.554 4.000 24.352 1.00 94.44 176 LYS A N 1
ATOM 1401 C CA . LYS A 1 176 ? -28.314 3.273 25.383 1.00 94.44 176 LYS A CA 1
ATOM 1402 C C . LYS A 1 176 ? -27.954 3.730 26.796 1.00 94.44 176 LYS A C 1
ATOM 1404 O O . LYS A 1 176 ? -28.854 3.998 27.587 1.00 94.44 176 LYS A O 1
ATOM 1409 N N . ILE A 1 177 ? -26.664 3.900 27.100 1.00 92.56 177 ILE A N 1
ATOM 1410 C CA . ILE A 1 177 ? -26.204 4.412 28.404 1.00 92.56 177 ILE A CA 1
ATOM 1411 C C . ILE A 1 177 ? -26.751 5.822 28.658 1.00 92.56 177 ILE A C 1
ATOM 1413 O O . ILE A 1 177 ? -27.257 6.102 29.743 1.00 92.56 177 ILE A O 1
ATOM 1417 N N . ARG A 1 178 ? -26.687 6.719 27.662 1.00 92.56 178 ARG A N 1
ATOM 1418 C CA . ARG A 1 178 ? -27.221 8.085 27.797 1.00 92.56 178 ARG A CA 1
ATOM 1419 C C . ARG A 1 178 ? -28.731 8.099 28.017 1.00 92.56 178 ARG A C 1
ATOM 1421 O O . ARG A 1 178 ? -29.199 8.874 28.845 1.00 92.56 178 ARG A O 1
ATOM 1428 N N . ALA A 1 179 ? -29.478 7.262 27.299 1.00 91.50 179 ALA A N 1
ATOM 1429 C CA . ALA A 1 179 ? -30.923 7.137 27.475 1.00 91.50 179 ALA A CA 1
ATOM 1430 C C . ALA A 1 179 ? -31.279 6.623 28.878 1.00 91.50 179 ALA A C 1
ATOM 1432 O O . ALA A 1 179 ? -32.128 7.208 29.545 1.00 91.50 179 ALA A O 1
ATOM 1433 N N . LEU A 1 180 ? -30.572 5.592 29.352 1.00 90.06 180 LEU A N 1
ATOM 1434 C CA . LEU A 1 180 ? -30.762 5.028 30.686 1.00 90.06 180 LEU A CA 1
ATOM 1435 C C . LEU A 1 180 ? -30.455 6.055 31.786 1.00 90.06 180 LEU A C 1
ATOM 1437 O O . LEU A 1 180 ? -31.233 6.206 32.718 1.00 90.06 180 LEU A O 1
ATOM 1441 N N . ASN A 1 181 ? -29.364 6.815 31.653 1.00 87.44 181 ASN A N 1
ATOM 1442 C CA . ASN A 1 181 ? -29.008 7.852 32.624 1.00 87.44 181 ASN A CA 1
ATOM 1443 C C . ASN A 1 181 ? -30.047 8.982 32.697 1.00 87.44 181 ASN A C 1
ATOM 1445 O O . ASN A 1 181 ? -30.274 9.506 33.782 1.00 87.44 181 ASN A O 1
ATOM 1449 N N . ARG A 1 182 ? -30.686 9.351 31.576 1.00 87.69 182 ARG A N 1
ATOM 1450 C CA . ARG A 1 182 ? -31.794 10.326 31.581 1.00 87.69 182 ARG A CA 1
ATOM 1451 C C . ARG A 1 182 ? -33.016 9.776 32.308 1.00 87.69 182 ARG A C 1
ATOM 1453 O O . ARG A 1 182 ? -33.542 10.449 33.175 1.00 87.69 182 ARG A O 1
ATOM 1460 N N . ALA A 1 183 ? -33.390 8.528 32.031 1.00 81.00 183 ALA A N 1
ATOM 1461 C CA . ALA A 1 183 ? -34.546 7.879 32.652 1.00 81.00 183 ALA A CA 1
ATOM 1462 C C . ALA A 1 183 ? -34.425 7.666 34.178 1.00 81.00 183 ALA A C 1
ATOM 1464 O O . ALA A 1 183 ? -35.419 7.342 34.814 1.00 81.00 183 ALA A O 1
ATOM 1465 N N . ILE A 1 184 ? -33.219 7.786 34.748 1.00 76.19 184 ILE A N 1
ATOM 1466 C CA . ILE A 1 184 ? -32.961 7.700 36.199 1.00 76.19 184 ILE A CA 1
ATOM 1467 C C . ILE A 1 184 ? -32.802 9.093 36.833 1.00 76.19 184 ILE A C 1
ATOM 1469 O O . ILE A 1 184 ? -32.929 9.233 38.048 1.00 76.19 184 ILE A O 1
ATOM 1473 N N . GLY A 1 185 ? -32.404 10.092 36.037 1.00 64.12 185 GLY A N 1
ATOM 1474 C CA . GLY A 1 185 ? -32.137 11.456 36.496 1.00 64.12 185 GLY A CA 1
ATOM 1475 C C . GLY A 1 185 ? -33.363 12.373 36.500 1.00 64.12 185 GLY A C 1
ATOM 1476 O O . GLY A 1 185 ? -33.328 13.376 37.212 1.00 64.12 185 GLY A O 1
ATOM 1477 N N . ASP A 1 186 ? -34.397 12.020 35.731 1.00 44.22 186 ASP A N 1
ATOM 1478 C CA . ASP A 1 186 ? -35.756 12.584 35.778 1.00 44.22 186 ASP A CA 1
ATOM 1479 C C . ASP A 1 186 ? -36.644 11.787 36.753 1.00 44.22 186 ASP A C 1
ATOM 1481 O O . ASP A 1 186 ? -37.484 12.415 37.440 1.00 44.22 186 ASP A O 1
#

pLDDT: mean 84.09, std 14.32, range [42.03, 97.69]

Secondary structure (DSSP, 8-state):
-HHHHHHHHHHHHHHHHHHHHHHHHHHHHHHHHHHHHHHHHHHHHHSPPPHHHHHHHHHHHHHHHHHHHHHHHTT----SSS--PPPGGGS-HHHHHTT-S-TTTTTS-SS--HHHHHHH-HHHHHHHHHHHHHHHHGGGS--TTSPPHHHHHHHHHHHHHHHHHHHHHHHHHHHHHHHHHHHHH-

Radius of gyration: 33.38 Å; chains: 1; bounding box: 76×33×102 Å